Protein 3B81 (pdb70)

InterPro domains:
  IPR001647 DNA-binding HTH domain, TetR-type [PF00440] (22-60)
  IPR001647 DNA-binding HTH domain, TetR-type [PR00455] (15-28)
  IPR001647 DNA-binding HTH domain, TetR-type [PR00455] (36-59)
  IPR001647 DNA-binding HTH domain, TetR-type [PS50977] (9-69)
  IPR009057 Homedomain-like superfamily [SSF46689] (2-73)
  IPR049149 TetR/AcrR type transcriptional regulator-like, C-terminal domain [PF21303] (96-186)
  IPR050624 Nucleoid occlusion factor SlmA/HTH-type transcriptional regulator [PTHR43479] (10-195)

Secondary structure (DSSP, 8-state):
--HHHHHHHHHHHHHHHHHHH-STT--HHHHHHHHT--HHHHHTT-SSHHHHHHHHHHHHHHHHHHHHHHHPPTT--HHHHHHHHHT------HHHHHHHHH--HHHHHHHHHHHHHHHHHHHHTS---S-HHHHHHHHHHIIIIIT-HHHHT--TT--HHHHHHHHHHHHHHT--TTTT-

Radius of gyration: 19.2 Å; Cα contacts (8 Å, |Δi|>4): 160; chains: 1; bounding box: 48×46×44 Å

Structure (mmCIF, N/CA/C/O backbone):
data_3B81
#
_entry.id   3B81
#
_cell.length_a   89.967
_cell.length_b   89.967
_cell.length_c   70.274
_cell.angle_alpha   90.000
_cell.angle_beta   90.000
_cell.angle_gamma   90.000
#
_symmetry.space_group_name_H-M   'P 42 21 2'
#
loop_
_entity.id
_entity.type
_entity.pdbx_description
1 polymer 'Transcriptional regulator, AcrR family'
2 non-polymer 'SODIUM ION'
3 non-polymer 1,2-ETHANEDIOL
4 water water
#
loop_
_atom_site.group_PDB
_atom_site.id
_atom_site.type_symbol
_atom_site.label_atom_id
_atom_site.label_alt_id
_atom_site.label_comp_id
_atom_site.label_asym_id
_atom_site.label_entity_id
_atom_site.label_seq_id
_atom_site.pdbx_PDB_ins_code
_atom_site.Cartn_x
_atom_site.Cartn_y
_atom_site.Cartn_z
_atom_site.occupancy
_atom_site.B_iso_or_equiv
_atom_site.auth_seq_id
_atom_site.auth_comp_id
_atom_site.auth_asym_id
_atom_site.auth_atom_id
_atom_site.pdbx_PDB_model_num
ATOM 1 N N . ILE A 1 7 ? 17.530 15.339 4.391 1.00 94.23 6 ILE A N 1
ATOM 2 C CA . ILE A 1 7 ? 17.621 16.012 3.059 1.00 95.00 6 ILE A CA 1
ATOM 3 C C . ILE A 1 7 ? 16.281 16.719 2.810 1.00 93.81 6 ILE A C 1
ATOM 4 O O . ILE A 1 7 ? 16.233 17.938 2.620 1.00 94.31 6 ILE A O 1
ATOM 9 N N . ASN A 1 8 ? 15.215 15.922 2.784 1.00 92.28 7 ASN A N 1
ATOM 10 C CA . ASN A 1 8 ? 13.813 16.373 2.684 1.00 91.00 7 ASN A CA 1
ATOM 11 C C . ASN A 1 8 ? 13.097 16.053 4.042 1.00 88.79 7 ASN A C 1
ATOM 12 O O . ASN A 1 8 ? 12.235 16.814 4.502 1.00 88.13 7 ASN A O 1
ATOM 17 N N . PHE A 1 9 ? 13.443 14.890 4.622 1.00 85.87 8 PHE A N 1
ATOM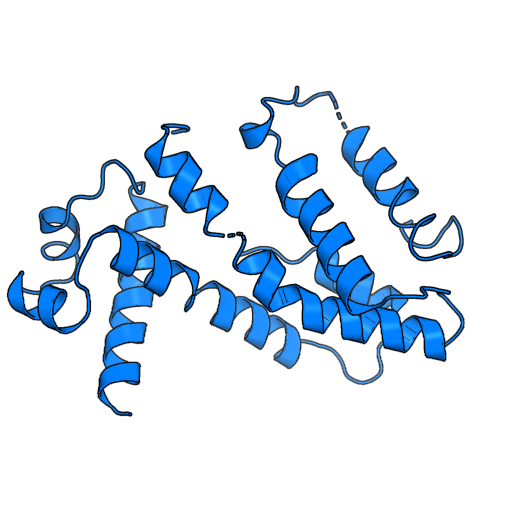 18 C CA . PHE A 1 9 ? 13.110 14.424 5.995 1.00 82.79 8 PHE A CA 1
ATOM 19 C C . PHE A 1 9 ? 13.439 15.490 7.078 1.00 80.96 8 PHE A C 1
ATOM 20 O O . PHE A 1 9 ? 12.716 15.605 8.070 1.00 80.61 8 PHE A O 1
ATOM 28 N N . ASN A 1 10 ? 14.545 16.222 6.885 1.00 78.60 9 ASN A N 1
ATOM 29 C CA . ASN A 1 10 ? 14.997 17.291 7.797 1.00 76.50 9 ASN A CA 1
ATOM 30 C C . ASN A 1 10 ? 14.041 18.489 7.868 1.00 73.32 9 ASN A C 1
ATOM 31 O O . ASN A 1 10 ? 13.818 19.017 8.949 1.00 73.05 9 ASN A O 1
ATOM 36 N N . ASN A 1 11 ? 13.498 18.906 6.720 1.00 70.13 10 ASN A N 1
ATOM 37 C CA . ASN A 1 11 ? 12.509 20.005 6.631 1.00 68.50 10 ASN A CA 1
ATOM 38 C C . ASN A 1 11 ? 11.243 19.708 7.455 1.00 66.83 10 ASN A C 1
ATOM 39 O O . ASN A 1 11 ? 10.710 20.593 8.129 1.00 66.53 10 ASN A O 1
ATOM 44 N N . LYS A 1 12 ? 10.763 18.461 7.350 1.00 65.15 11 LYS A N 1
ATOM 45 C CA . LYS A 1 12 ? 9.542 17.986 8.024 1.00 63.57 11 LYS A CA 1
ATOM 46 C C . LYS A 1 12 ? 9.736 17.844 9.534 1.00 62.43 11 LYS A C 1
ATOM 47 O O . LYS A 1 12 ? 8.891 18.293 10.310 1.00 61.38 11 LYS A O 1
ATOM 49 N N . ARG A 1 13 ? 10.856 17.218 9.914 1.00 61.30 12 ARG A N 1
ATOM 50 C CA . ARG A 1 13 ? 11.266 16.999 11.311 1.00 60.46 12 ARG A CA 1
ATOM 51 C C . ARG A 1 13 ? 11.404 18.295 12.103 1.00 59.58 12 ARG A C 1
ATOM 52 O O . ARG A 1 13 ? 10.981 18.350 13.256 1.00 60.44 12 ARG A O 1
ATOM 60 N N . THR A 1 14 ? 11.981 19.324 11.482 1.00 59.03 13 THR A N 1
ATOM 61 C CA . THR A 1 14 ? 12.142 20.638 12.130 1.00 58.86 13 THR A CA 1
ATOM 62 C C . THR A 1 14 ? 10.806 21.429 12.186 1.00 57.55 13 THR A C 1
ATOM 63 O O . THR A 1 14 ? 10.642 22.287 13.056 1.00 60.40 13 THR A O 1
ATOM 67 N N . GLU A 1 15 ? 9.882 21.173 11.254 1.00 55.99 14 GLU A N 1
ATOM 68 C CA . GLU A 1 15 ? 8.533 21.783 11.290 1.00 54.29 14 GLU A CA 1
ATOM 69 C C . GLU A 1 15 ? 7.788 21.266 12.537 1.00 51.81 14 GLU A C 1
ATOM 70 O O . GLU A 1 15 ? 7.107 22.048 13.224 1.00 50.63 14 GLU A O 1
ATOM 72 N N . LEU A 1 16 ? 7.939 19.958 12.809 1.00 48.20 15 LEU A N 1
ATOM 73 C CA . LEU A 1 16 ? 7.340 19.300 13.987 1.00 46.74 15 LEU A CA 1
ATOM 74 C C . LEU A 1 16 ? 8.024 19.731 15.272 1.00 44.11 15 LEU A C 1
ATOM 75 O O . LEU A 1 16 ? 7.333 20.009 16.257 1.00 43.69 15 LEU A O 1
ATOM 80 N N . ALA A 1 17 ? 9.363 19.757 15.256 1.00 42.04 16 ALA A N 1
ATOM 81 C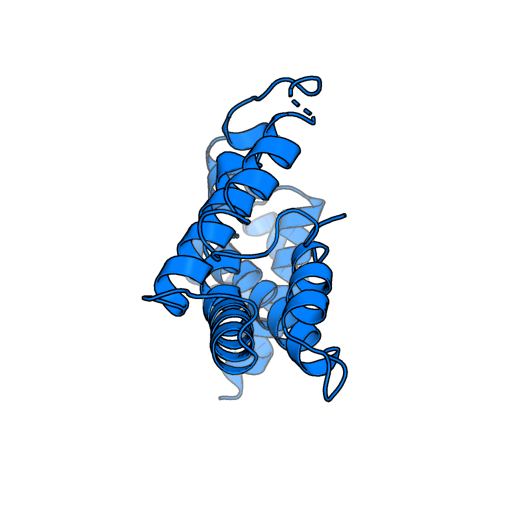 CA . ALA A 1 17 ? 10.178 20.222 16.408 1.00 43.14 16 ALA A CA 1
ATOM 82 C C . ALA A 1 17 ? 9.751 21.608 16.876 1.00 42.88 16 ALA A C 1
ATOM 83 O O . ALA A 1 17 ? 9.622 21.836 18.075 1.00 45.69 16 ALA A O 1
ATOM 85 N N . ASN A 1 18 ? 9.526 22.509 15.917 1.00 44.78 17 ASN A N 1
ATOM 86 C CA . ASN A 1 18 ? 9.002 23.870 16.158 1.00 47.25 17 ASN A CA 1
ATOM 87 C C . ASN A 1 18 ? 7.637 23.864 16.861 1.00 44.79 17 ASN A C 1
ATOM 88 O O . ASN A 1 18 ? 7.384 24.668 17.760 1.00 45.18 17 ASN A O 1
ATOM 93 N N . LYS A 1 19 ? 6.754 22.980 16.410 1.00 44.63 18 LYS A N 1
ATOM 94 C CA . LYS A 1 19 ? 5.429 22.834 17.013 1.00 43.08 18 LYS A CA 1
ATOM 95 C C . LYS A 1 19 ? 5.518 22.190 18.401 1.00 40.66 18 LYS A C 1
ATOM 96 O O . LYS A 1 19 ? 4.755 22.555 19.288 1.00 38.69 18 LYS A O 1
ATOM 102 N N . ILE A 1 20 ? 6.433 21.228 18.567 1.00 40.55 19 ILE A N 1
ATOM 103 C CA . ILE A 1 20 ? 6.681 20.555 19.868 1.00 39.89 19 ILE A CA 1
ATOM 104 C C . ILE A 1 20 ? 7.230 21.551 20.879 1.00 40.08 19 ILE A C 1
ATOM 105 O O . ILE A 1 20 ? 6.825 21.535 22.039 1.00 41.00 19 ILE A O 1
ATOM 110 N N . TRP A 1 21 ? 8.140 22.414 20.436 1.00 41.85 20 TRP A N 1
ATOM 111 C CA . TRP A 1 21 ? 8.653 23.493 21.282 1.00 45.56 20 TRP A CA 1
ATOM 112 C C . TRP A 1 21 ? 7.487 24.249 21.925 1.00 46.84 20 TRP A C 1
ATOM 113 O O . TRP A 1 21 ? 7.413 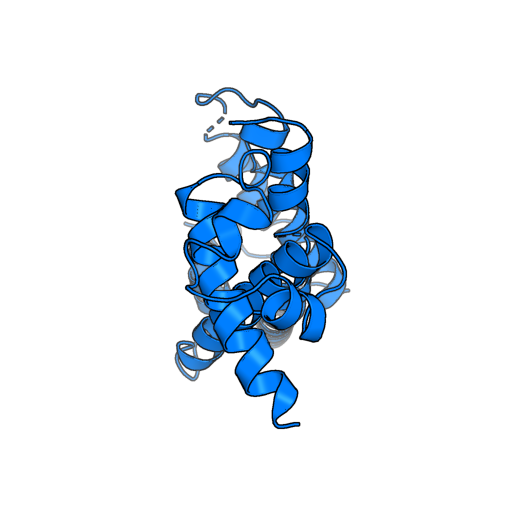24.334 23.152 1.00 46.16 20 TRP A O 1
ATOM 124 N N . ASP A 1 22 ? 6.569 24.742 21.086 1.00 48.04 21 ASP A N 1
ATOM 125 C CA . ASP A 1 22 ? 5.399 25.516 21.550 1.00 49.00 21 ASP A CA 1
ATOM 126 C C . ASP A 1 22 ? 4.564 24.721 22.557 1.00 50.00 21 ASP A C 1
ATOM 127 O O . ASP A 1 22 ? 4.101 25.284 23.542 1.00 51.18 21 ASP A O 1
ATOM 132 N N . ILE A 1 23 ? 4.420 23.413 22.321 1.00 50.84 22 ILE A N 1
ATOM 133 C CA . ILE A 1 23 ? 3.681 22.521 23.225 1.00 51.35 22 ILE A CA 1
ATOM 134 C C . ILE A 1 23 ? 4.408 22.377 24.574 1.00 51.32 22 ILE A C 1
ATOM 135 O O . ILE A 1 23 ? 3.764 22.434 25.608 1.00 51.80 22 ILE A O 1
ATOM 140 N N . PHE A 1 24 ? 5.724 22.176 24.558 1.00 51.73 23 PHE A N 1
ATOM 141 C CA . PHE A 1 24 ? 6.490 22.049 25.808 1.00 53.63 23 PHE A CA 1
ATOM 142 C C . PHE A 1 24 ? 6.525 23.352 26.640 1.00 56.65 23 PHE A C 1
ATOM 143 O O . PHE A 1 24 ? 6.456 23.297 27.875 1.00 57.28 23 PHE A O 1
ATOM 151 N N . ILE A 1 25 ? 6.643 24.498 25.965 1.00 59.07 24 ILE A N 1
ATOM 152 C CA . ILE A 1 25 ? 6.679 25.813 26.634 1.00 60.22 24 ILE A CA 1
ATOM 153 C C . ILE A 1 25 ? 5.314 26.138 27.225 1.00 61.32 24 ILE A C 1
ATOM 154 O O . ILE A 1 25 ? 5.212 26.403 28.428 1.00 62.00 24 ILE A O 1
ATOM 159 N N . ALA A 1 26 ? 4.286 26.090 26.379 1.00 62.43 25 ALA A N 1
ATOM 160 C CA . ALA A 1 26 ? 2.913 26.401 26.788 1.00 62.95 25 ALA A CA 1
ATOM 161 C C . ALA A 1 26 ? 2.324 25.470 27.854 1.00 63.53 25 ALA A C 1
ATOM 162 O O . ALA A 1 26 ? 1.515 25.922 28.661 1.00 65.70 25 ALA A O 1
ATOM 164 N N . ASN A 1 27 ? 2.760 24.210 27.880 1.00 64.24 26 ASN A N 1
ATOM 165 C CA . ASN A 1 27 ? 2.196 23.160 28.762 1.00 64.44 26 ASN A CA 1
ATOM 166 C C . ASN A 1 27 ? 3.148 22.582 29.836 1.00 62.93 26 ASN A C 1
ATOM 167 O O . ASN A 1 27 ? 2.681 21.889 30.748 1.00 61.53 26 ASN A O 1
ATOM 172 N N . GLY A 1 28 ? 4.458 22.849 29.727 1.00 61.73 27 GLY A N 1
ATOM 173 C CA . GLY A 1 28 ? 5.471 22.281 30.634 1.00 60.93 27 GLY A CA 1
ATOM 174 C C . GLY A 1 28 ? 5.972 20.949 30.103 1.00 60.79 27 GLY A C 1
ATOM 175 O O . GLY A 1 28 ? 5.204 20.194 29.521 1.00 61.52 27 GLY A O 1
ATOM 176 N N . TYR A 1 29 ? 7.254 20.651 30.312 1.00 60.90 28 TYR A N 1
ATOM 177 C CA . TYR A 1 29 ? 7.870 19.402 29.820 1.00 59.97 28 TYR A CA 1
ATOM 178 C C . TYR A 1 29 ? 7.380 18.143 30.548 1.00 62.23 28 TYR A C 1
ATOM 179 O O . TYR A 1 29 ? 6.948 17.188 29.893 1.00 63.27 28 TYR A O 1
ATOM 188 N N . GLU A 1 30 ? 7.453 18.158 31.882 1.00 63.30 29 GLU A N 1
ATOM 189 C CA . GLU A 1 30 ? 7.061 17.026 32.754 1.00 65.56 29 GLU A CA 1
ATOM 190 C C . GLU A 1 30 ? 5.670 16.483 32.437 1.00 64.21 29 GLU A C 1
ATOM 191 O O . GLU A 1 30 ? 5.499 15.288 32.209 1.00 63.03 29 GLU A O 1
ATOM 197 N N . ASN A 1 31 ? 4.699 17.395 32.419 1.00 65.35 30 ASN A N 1
ATOM 198 C CA . ASN A 1 31 ? 3.277 17.064 32.228 1.00 67.08 30 ASN A CA 1
ATOM 199 C C . ASN A 1 31 ? 2.826 16.815 30.784 1.00 64.98 30 ASN A C 1
ATOM 200 O O . ASN A 1 31 ? 1.674 16.399 30.571 1.00 65.60 30 ASN A O 1
ATOM 205 N N . THR A 1 32 ? 3.715 17.061 29.811 1.00 62.22 31 THR A N 1
ATOM 206 C CA . THR A 1 32 ? 3.423 16.812 28.402 1.00 59.62 31 THR A CA 1
ATOM 207 C C . THR A 1 32 ? 3.710 15.338 28.127 1.00 56.58 31 THR A C 1
ATOM 208 O O . THR A 1 32 ? 4.830 14.879 28.301 1.00 53.49 31 THR A O 1
ATOM 212 N N . THR A 1 33 ? 2.661 14.603 27.762 1.00 55.06 32 THR A N 1
ATOM 213 C CA . THR A 1 33 ? 2.745 13.185 27.426 1.00 54.09 32 THR A CA 1
ATOM 214 C C . THR A 1 33 ? 2.843 13.075 25.912 1.00 52.99 32 THR A C 1
ATOM 215 O O . THR A 1 33 ? 2.384 13.974 25.189 1.00 50.29 32 THR A O 1
ATOM 219 N N . LEU A 1 34 ? 3.409 11.971 25.429 1.00 53.06 33 LEU A N 1
ATOM 220 C CA . LEU A 1 34 ? 3.493 11.712 23.975 1.00 51.67 33 LEU A CA 1
ATOM 221 C C . LEU A 1 34 ? 2.059 11.694 23.352 1.00 49.14 33 LEU A C 1
ATOM 222 O O . LEU A 1 34 ? 1.876 12.183 22.237 1.00 46.33 33 LEU A O 1
ATOM 227 N N . ALA A 1 35 ? 1.049 11.222 24.103 1.00 47.10 34 ALA A N 1
ATOM 228 C CA . ALA A 1 35 ? -0.362 11.278 23.661 1.00 45.85 34 ALA A CA 1
ATOM 229 C C . ALA A 1 35 ? -0.897 12.719 23.524 1.00 46.06 34 ALA A C 1
ATOM 230 O O . ALA A 1 35 ? -1.654 13.018 22.594 1.00 46.67 34 ALA A O 1
ATOM 232 N N . PHE A 1 36 ? -0.527 13.598 24.461 1.00 44.49 35 PHE A N 1
ATOM 233 C CA . PHE A 1 36 ? -0.913 15.013 24.398 1.00 42.92 35 PHE A CA 1
ATOM 234 C C . PHE A 1 36 ? -0.312 15.679 23.149 1.00 40.25 35 PHE A C 1
ATOM 235 O O . PHE A 1 36 ? -1.006 16.420 22.443 1.00 37.56 35 PHE A O 1
ATOM 243 N N . ILE A 1 37 ? 0.977 15.408 22.911 1.00 39.16 36 ILE A N 1
ATOM 244 C CA . ILE A 1 37 ? 1.739 15.927 21.754 1.00 39.16 36 ILE A CA 1
ATOM 245 C C . ILE A 1 37 ? 1.082 15.571 20.409 1.00 38.28 36 ILE A C 1
ATOM 246 O O . ILE A 1 37 ? 0.797 16.457 19.592 1.00 38.22 36 ILE A O 1
ATOM 251 N N . ILE A 1 38 ? 0.801 14.286 20.214 1.00 37.84 37 ILE A N 1
ATOM 252 C CA . ILE A 1 38 ? 0.250 13.808 18.944 1.00 37.07 37 ILE A CA 1
ATOM 253 C C . ILE A 1 38 ? -1.197 14.312 18.703 1.00 40.16 37 ILE A C 1
ATOM 254 O O . ILE A 1 38 ? -1.583 14.574 17.553 1.00 41.67 37 ILE A O 1
ATOM 259 N N . ASN A 1 39 ? -1.983 14.405 19.782 1.00 41.16 38 ASN A N 1
ATOM 260 C CA A ASN A 1 39 ? -3.365 14.937 19.769 0.50 41.37 38 ASN A CA 1
ATOM 261 C CA B ASN A 1 39 ? -3.354 14.899 19.673 0.50 41.82 38 ASN A CA 1
ATOM 262 C C . ASN A 1 39 ? -3.360 16.413 19.401 1.00 41.44 38 ASN A C 1
ATOM 263 O O . ASN A 1 39 ? -4.179 16.882 18.615 1.00 42.39 38 ASN A O 1
ATOM 272 N N . LYS A 1 40 ? -2.434 17.153 20.006 1.00 42.21 39 LYS A N 1
ATOM 273 C CA . LYS A 1 40 ? -2.305 18.585 19.748 1.00 43.23 39 LYS A CA 1
ATOM 274 C C . LYS A 1 40 ? -1.787 18.817 18.316 1.00 42.08 39 LYS A C 1
ATOM 275 O O . LYS A 1 40 ? -2.266 19.716 17.624 1.00 42.21 39 LYS A O 1
ATOM 281 N N . LEU A 1 41 ? -0.829 17.994 17.879 1.00 40.23 40 LEU A N 1
ATOM 282 C CA . LEU A 1 41 ? -0.272 18.076 16.514 1.00 37.83 40 LEU A CA 1
ATOM 283 C C . LEU A 1 41 ? -1.199 17.560 15.406 1.00 36.98 40 LEU A C 1
ATOM 284 O O . LEU A 1 41 ? -1.012 17.908 14.242 1.00 37.82 40 LEU A O 1
ATOM 289 N N . GLY A 1 42 ? -2.189 16.749 15.766 1.00 34.04 41 GLY A N 1
ATOM 290 C CA . GLY A 1 42 ? -3.058 16.119 14.808 1.00 35.56 41 GLY A CA 1
ATOM 291 C C . GLY A 1 42 ? -2.402 14.955 14.071 1.00 35.05 41 GLY A C 1
ATOM 292 O O . GLY A 1 42 ? -2.803 14.647 12.956 1.00 35.04 41 GLY A O 1
ATOM 293 N N . ILE A 1 43 ? -1.412 14.305 14.694 1.00 34.46 42 ILE A N 1
ATOM 294 C CA . ILE A 1 43 ? -0.716 13.180 14.091 1.00 33.44 42 ILE A CA 1
ATOM 295 C C . ILE A 1 43 ? -0.874 11.897 14.926 1.00 33.08 42 ILE A C 1
ATOM 296 O O . ILE A 1 43 ? -1.295 11.933 16.084 1.00 32.59 42 ILE A O 1
ATOM 301 N N . SER A 1 44 ? -0.514 10.776 14.303 1.00 29.81 43 SER A N 1
ATOM 302 C CA . SER A 1 44 ? -0.536 9.468 14.948 1.00 28.59 43 SER A CA 1
ATOM 303 C C . SER A 1 44 ? 0.750 9.250 15.723 1.00 28.29 43 SER A C 1
ATOM 304 O O . SER A 1 44 ? 1.716 10.003 15.581 1.00 26.08 43 SER A O 1
ATOM 307 N N . LYS A 1 45 ? 0.747 8.190 16.524 1.00 31.95 44 LYS A N 1
ATOM 308 C CA . LYS A 1 45 ? 1.947 7.734 17.262 1.00 32.87 44 LYS A CA 1
ATOM 309 C C . LYS A 1 45 ? 3.074 7.383 16.246 1.00 30.18 44 LYS A C 1
ATOM 310 O O . LYS A 1 45 ? 4.227 7.773 16.422 1.00 31.30 44 LYS A O 1
ATOM 316 N N . GLY A 1 46 ? 2.700 6.659 15.186 1.00 29.12 45 GLY A N 1
ATOM 317 C CA . GLY A 1 46 ? 3.598 6.259 14.099 1.00 29.47 45 GLY A CA 1
ATOM 318 C C . GLY A 1 46 ? 4.261 7.422 13.400 1.00 30.55 45 GLY A C 1
ATOM 319 O O . GLY A 1 46 ? 5.468 7.377 13.140 1.00 28.83 45 GLY A O 1
ATOM 320 N N . ALA A 1 47 ? 3.474 8.470 13.123 1.00 33.15 46 ALA A N 1
ATOM 321 C CA . ALA A 1 47 ? 3.971 9.701 12.479 1.00 33.44 46 ALA A CA 1
ATOM 322 C C . ALA A 1 47 ? 5.029 10.364 13.336 1.00 34.42 46 ALA A C 1
ATOM 323 O O . ALA A 1 47 ? 6.031 10.842 12.809 1.00 36.17 46 ALA A O 1
ATOM 325 N N . LEU A 1 48 ? 4.821 10.367 14.655 1.00 35.42 47 LEU A N 1
ATOM 326 C CA . LEU A 1 48 ? 5.797 10.902 15.597 1.00 36.20 47 LEU A CA 1
ATOM 327 C C . LEU A 1 48 ? 7.045 9.996 15.666 1.00 37.25 47 LEU A C 1
ATOM 328 O O . LEU A 1 48 ? 8.156 10.494 15.511 1.00 36.41 47 LEU A O 1
ATOM 333 N N . TYR A 1 49 ? 6.851 8.682 15.868 1.00 40.84 48 TYR A N 1
ATOM 334 C CA . TYR A 1 49 ? 7.977 7.706 15.945 1.00 41.80 48 TYR A CA 1
ATOM 335 C C . TYR A 1 49 ? 8.829 7.571 14.685 1.00 44.60 48 TYR A C 1
ATOM 336 O O . TYR A 1 49 ? 9.900 6.975 14.746 1.00 46.38 48 TYR A O 1
ATOM 345 N N . HIS A 1 50 ? 8.339 8.098 13.562 1.00 46.50 49 HIS A N 1
ATOM 346 C CA . HIS A 1 50 ? 9.081 8.168 12.310 1.00 48.73 49 HIS A CA 1
ATOM 347 C C . HIS A 1 50 ? 10.236 9.174 12.419 1.00 49.06 49 HIS A C 1
ATOM 348 O O . HIS A 1 50 ? 11.290 8.974 11.798 1.00 50.29 49 HIS A O 1
ATOM 355 N N . TYR A 1 51 ? 10.042 10.238 13.204 1.00 47.16 50 TYR A N 1
ATOM 356 C CA . TYR A 1 51 ? 11.059 11.281 13.386 1.00 46.60 50 TYR A CA 1
ATOM 357 C C . TYR A 1 51 ? 11.804 11.237 14.720 1.00 46.22 50 TYR A C 1
ATOM 358 O O . TYR A 1 51 ? 12.930 11.695 14.772 1.00 48.34 50 TYR A O 1
ATOM 367 N N . PHE A 1 52 ? 11.201 10.688 15.779 1.00 44.69 51 PHE A N 1
ATOM 368 C CA . PHE A 1 52 ? 11.795 10.705 17.131 1.00 43.71 51 PHE A CA 1
ATOM 369 C C . PHE A 1 52 ? 11.685 9.346 17.825 1.00 45.43 51 PHE A C 1
ATOM 370 O O . PHE A 1 52 ? 10.734 8.630 17.597 1.00 49.14 51 PHE A O 1
ATOM 378 N N . SER A 1 53 ? 12.664 8.982 18.651 1.00 46.79 52 SER A N 1
ATOM 379 C CA . SER A 1 53 ? 12.652 7.709 19.411 1.00 48.90 52 SER A CA 1
ATOM 380 C C . SER A 1 53 ? 12.102 7.868 20.829 1.00 48.05 52 SER A C 1
ATOM 381 O O . SER A 1 53 ? 11.697 6.872 21.463 1.00 47.99 52 SER A O 1
ATOM 384 N N . SER A 1 54 ? 12.093 9.106 21.332 1.00 46.78 53 SER A N 1
ATOM 385 C CA . SER A 1 54 ? 11.645 9.385 22.683 1.00 46.47 53 SER A CA 1
ATOM 386 C C . SER A 1 54 ? 11.196 10.818 22.893 1.00 44.24 53 SER A C 1
ATOM 387 O O . SER A 1 54 ? 11.393 11.685 22.037 1.00 42.15 53 SER A O 1
ATOM 390 N N . LYS A 1 55 ? 10.624 11.038 24.078 1.00 43.12 54 LYS A N 1
ATOM 391 C CA . LYS A 1 55 ? 10.217 12.351 24.542 1.00 44.41 54 LYS A CA 1
ATOM 392 C C . LYS A 1 55 ? 11.452 13.273 24.679 1.00 44.03 54 LYS A C 1
ATOM 393 O O . LYS A 1 55 ? 11.362 14.469 24.371 1.00 41.51 54 LYS A O 1
ATOM 399 N N . GLU A 1 56 ? 12.586 12.700 25.108 1.00 45.44 55 GLU A N 1
ATOM 400 C CA . GLU A 1 56 ? 13.843 13.436 25.251 1.00 46.36 55 GLU A CA 1
ATOM 401 C C . GLU A 1 56 ? 14.334 13.961 23.907 1.00 43.86 55 GLU A C 1
ATOM 402 O O . GLU A 1 56 ? 14.754 15.114 23.807 1.00 43.27 55 GLU A O 1
ATOM 408 N N . GLU A 1 57 ? 14.309 13.102 22.894 1.00 43.04 56 GLU A N 1
ATOM 409 C CA . GLU A 1 57 ? 14.701 13.489 21.538 1.00 42.30 56 GLU A CA 1
ATOM 410 C C . GLU A 1 57 ? 13.784 14.596 20.996 1.00 41.12 56 GLU A C 1
ATOM 411 O O . GLU A 1 57 ? 14.270 15.532 20.370 1.00 40.54 56 GLU A O 1
ATOM 417 N N . CYS A 1 58 ? 12.475 14.498 21.257 1.00 41.49 57 CYS A N 1
ATOM 418 C CA . CYS A 1 58 ? 11.527 15.575 20.905 1.00 40.56 57 CYS A CA 1
ATOM 419 C C . CYS A 1 58 ? 11.968 16.884 21.547 1.00 40.17 57 CYS A C 1
ATOM 420 O O . CYS A 1 58 ? 12.024 17.882 20.847 1.00 41.74 57 CYS A O 1
ATOM 423 N N . ALA A 1 59 ? 12.308 16.857 22.847 1.00 39.79 58 ALA A N 1
ATOM 424 C CA . ALA A 1 59 ? 12.831 18.039 23.563 1.00 39.73 58 ALA A CA 1
ATOM 425 C C . ALA A 1 59 ? 14.132 18.580 22.942 1.00 39.91 58 ALA A C 1
ATOM 426 O O . ALA A 1 59 ? 14.241 19.763 22.690 1.00 41.24 58 ALA A O 1
ATOM 428 N N . ASP A 1 60 ? 15.100 17.710 22.677 1.00 42.24 59 ASP A N 1
ATOM 429 C CA . ASP A 1 60 ? 16.388 18.121 22.058 1.00 42.82 59 ASP A CA 1
ATOM 430 C C . ASP A 1 60 ? 16.208 18.747 20.676 1.00 43.06 59 ASP A C 1
ATOM 431 O O . ASP A 1 60 ? 16.891 19.728 20.344 1.00 43.03 59 ASP A O 1
ATOM 436 N N . ALA A 1 61 ? 15.312 18.167 19.878 1.00 40.13 60 ALA A N 1
ATOM 437 C CA . ALA A 1 61 ? 14.992 18.672 18.535 1.00 41.45 60 ALA A CA 1
ATOM 438 C C . ALA A 1 61 ? 14.296 20.028 18.608 1.00 42.22 60 ALA A C 1
ATOM 439 O O . ALA A 1 61 ? 14.621 20.932 17.828 1.00 42.74 60 ALA A O 1
ATOM 441 N N . ALA A 1 62 ? 13.336 20.154 19.533 1.00 40.88 61 ALA A N 1
ATOM 442 C CA . ALA A 1 62 ? 12.634 21.419 19.789 1.00 41.32 61 ALA A CA 1
ATOM 443 C C . ALA A 1 62 ? 13.626 22.529 20.191 1.00 43.04 61 ALA A C 1
ATOM 444 O O . ALA A 1 62 ? 13.536 23.660 19.697 1.00 42.88 61 ALA A O 1
ATOM 446 N N . ILE A 1 63 ? 14.554 22.181 21.097 1.00 44.14 62 ILE A N 1
ATOM 447 C CA . ILE A 1 63 ? 15.570 23.107 21.616 1.00 43.62 62 ILE A CA 1
ATOM 448 C C . ILE A 1 63 ? 16.571 23.466 20.517 1.00 45.61 62 ILE A C 1
ATOM 449 O O . ILE A 1 63 ? 16.796 24.641 20.298 1.00 43.90 62 ILE A O 1
ATOM 454 N N . GLU A 1 64 ? 17.147 22.466 19.839 1.00 49.79 63 GLU A N 1
ATOM 455 C CA . GLU A 1 64 ? 18.108 22.709 18.736 1.00 52.70 63 GLU A CA 1
ATOM 456 C C . GLU A 1 64 ? 17.549 23.688 17.690 1.00 52.61 63 GLU A C 1
ATOM 457 O O . GLU A 1 64 ? 18.210 24.677 17.360 1.00 53.78 63 GLU A O 1
ATOM 463 N N . ASN A 1 65 ? 16.343 23.396 17.198 1.00 52.88 64 ASN A N 1
ATOM 464 C CA A ASN A 1 65 ? 15.736 24.216 16.159 0.50 52.56 64 ASN A CA 1
ATOM 465 C CA B ASN A 1 65 ? 15.628 24.218 16.185 0.50 52.24 64 ASN A CA 1
ATOM 466 C C . ASN A 1 65 ? 15.392 25.643 16.654 1.00 52.62 64 ASN A C 1
ATOM 467 O O . ASN A 1 65 ? 15.579 26.604 15.901 1.00 52.12 64 ASN A O 1
ATOM 476 N N . ARG A 1 66 ? 14.940 25.777 17.902 1.00 52.31 65 ARG A N 1
ATOM 477 C CA . ARG A 1 66 ? 14.643 27.094 18.486 1.00 54.32 65 ARG A CA 1
ATOM 478 C C . ARG A 1 66 ? 15.914 27.940 18.622 1.00 54.36 65 ARG A C 1
ATOM 479 O O . ARG A 1 66 ? 15.921 29.114 18.246 1.00 55.30 65 ARG A O 1
ATOM 487 N N . VAL A 1 67 ? 16.961 27.344 19.198 1.00 53.56 66 VAL A N 1
ATOM 488 C CA . VAL A 1 67 ? 18.238 28.028 19.413 1.00 52.57 66 VAL A CA 1
ATOM 489 C C . VAL A 1 67 ? 18.959 28.270 18.071 1.00 53.14 66 VAL A C 1
ATOM 490 O O . VAL A 1 67 ? 19.518 29.354 17.877 1.00 51.46 66 VAL A O 1
ATOM 494 N N . ALA A 1 68 ? 18.946 27.281 17.167 1.00 52.99 67 ALA A N 1
ATOM 495 C CA . ALA A 1 68 ? 19.514 27.457 15.816 1.00 55.69 67 ALA A CA 1
ATOM 496 C C . ALA A 1 68 ? 18.842 28.639 15.095 1.00 57.54 67 ALA A C 1
ATOM 497 O O . ALA A 1 68 ? 19.523 29.418 14.418 1.00 58.63 67 ALA A O 1
ATOM 499 N N . PHE A 1 69 ? 17.527 28.789 15.283 1.00 58.64 68 PHE A N 1
ATOM 500 C CA . PHE A 1 69 ? 16.780 29.904 14.697 1.00 59.92 68 PHE A CA 1
ATOM 501 C C . PHE A 1 69 ? 17.153 31.240 15.342 1.00 58.85 68 PHE A C 1
ATOM 502 O O . PHE A 1 69 ? 17.564 32.161 14.643 1.00 56.59 68 PHE A O 1
ATOM 510 N N . PHE A 1 70 ? 16.988 31.314 16.663 1.00 58.98 69 PHE A N 1
ATOM 511 C CA . PHE A 1 70 ? 17.287 32.510 17.478 1.00 59.28 69 PHE A CA 1
ATOM 512 C C . PHE A 1 70 ? 18.710 33.042 17.197 1.00 59.23 69 PHE A C 1
ATOM 513 O O . PHE A 1 70 ? 18.870 34.244 16.974 1.00 58.08 69 PHE A O 1
ATOM 521 N N . SER A 1 71 ? 19.701 32.142 17.126 1.00 60.54 70 SER A N 1
ATOM 522 C CA . SER A 1 71 ? 21.104 32.520 16.855 1.00 62.31 70 SER A CA 1
ATOM 523 C C . SER A 1 71 ? 21.304 33.007 15.421 1.00 64.08 70 SER A C 1
ATOM 524 O O . SER A 1 71 ? 22.056 33.954 15.191 1.00 65.71 70 SER A O 1
ATOM 527 N N . ASN A 1 72 ? 20.635 32.372 14.466 1.00 66.77 71 ASN A N 1
ATOM 528 C CA . ASN A 1 72 ? 20.704 32.814 13.067 1.00 68.72 71 ASN A CA 1
ATOM 529 C C . ASN A 1 72 ? 20.019 34.191 12.864 1.00 69.17 71 ASN A C 1
ATOM 530 O O . ASN A 1 72 ? 20.501 34.989 12.058 1.00 69.95 71 ASN A O 1
ATOM 535 N N . GLU A 1 73 ? 18.920 34.464 13.587 1.00 69.79 72 GLU A N 1
ATOM 536 C CA . GLU A 1 73 ? 18.243 35.787 13.534 1.00 70.56 72 GLU A CA 1
ATOM 537 C C . GLU A 1 73 ? 19.054 36.902 14.226 1.00 70.68 72 GLU A C 1
ATOM 538 O O . GLU A 1 73 ? 18.818 38.078 13.965 1.00 70.29 72 GLU A O 1
ATOM 544 N N . VAL A 1 74 ? 19.972 36.536 15.124 1.00 71.13 73 VAL A N 1
ATOM 545 C CA . VAL A 1 74 ? 20.906 37.498 15.736 1.00 71.10 73 VAL A CA 1
ATOM 546 C C . VAL A 1 74 ? 21.962 37.909 14.685 1.00 72.91 73 VAL A C 1
ATOM 547 O O . VAL A 1 74 ? 22.252 39.102 14.544 1.00 73.26 73 VAL A O 1
ATOM 551 N N . LEU A 1 75 ? 22.512 36.925 13.960 1.00 75.13 74 LEU A N 1
ATOM 552 C CA . LEU A 1 75 ? 23.498 37.167 12.884 1.00 77.06 74 LEU A CA 1
ATOM 553 C C . LEU A 1 75 ? 22.933 37.996 11.713 1.00 79.52 74 LEU A C 1
ATOM 554 O O . LEU A 1 75 ? 23.651 38.855 11.178 1.00 80.41 74 LEU A O 1
ATOM 559 N N . LYS A 1 76 ? 21.680 37.730 11.309 1.00 81.24 75 LYS A N 1
ATOM 560 C CA . LYS A 1 76 ? 21.035 38.485 10.209 1.00 82.80 75 LYS A CA 1
ATOM 561 C C . LYS A 1 76 ? 20.664 39.922 10.643 1.00 84.73 75 LYS A C 1
ATOM 562 O O . LYS A 1 76 ? 20.769 40.843 9.834 1.00 85.24 75 LYS A O 1
ATOM 565 N N . GLU A 1 77 ? 20.244 40.101 11.903 1.00 86.89 76 GLU A N 1
ATOM 566 C CA . GLU A 1 77 ? 19.900 41.433 12.470 1.00 88.49 76 GLU A CA 1
ATOM 567 C C . GLU A 1 77 ? 21.128 42.324 12.809 1.00 87.77 76 GLU A C 1
ATOM 568 O O . GLU A 1 77 ? 20.973 43.538 13.018 1.00 87.91 76 GLU A O 1
ATOM 574 N N . SER A 1 78 ? 22.328 41.732 12.852 1.00 86.85 77 SER A N 1
ATOM 575 C CA . SER A 1 78 ? 23.582 42.453 13.161 1.00 86.39 77 SER A CA 1
ATOM 576 C C . SER A 1 78 ? 23.880 43.591 12.156 1.00 86.00 77 SER A C 1
ATOM 577 O O . SER A 1 78 ? 24.011 43.335 10.951 1.00 86.10 77 SER A O 1
ATOM 580 N N . GLU A 1 79 ? 23.949 44.833 12.659 1.00 84.80 78 GLU A N 1
ATOM 581 C CA . GLU A 1 79 ? 24.209 46.024 11.825 1.00 83.49 78 GLU A CA 1
ATOM 582 C C . GLU A 1 79 ? 25.662 46.024 11.339 1.00 82.11 78 GLU A C 1
ATOM 583 O O . GLU A 1 79 ? 26.582 45.831 12.135 1.00 81.23 78 GLU A O 1
ATOM 586 N N . GLU A 1 80 ? 25.846 46.256 10.038 1.00 81.12 79 GLU A N 1
ATOM 587 C CA . GLU A 1 80 ? 27.168 46.216 9.387 1.00 80.43 79 GLU A CA 1
ATOM 588 C C . GLU A 1 80 ? 28.100 47.325 9.909 1.00 77.39 79 GLU A C 1
ATOM 589 O O . GLU A 1 80 ? 27.720 48.501 9.935 1.00 77.24 79 GLU A O 1
ATOM 595 N N . GLY A 1 81 ? 29.303 46.937 10.335 1.00 73.49 80 GLY A N 1
ATOM 596 C CA . GLY A 1 81 ? 30.306 47.880 10.823 1.00 69.97 80 GLY A CA 1
ATOM 597 C C . GLY A 1 81 ? 30.212 48.354 12.264 1.00 66.37 80 GLY A C 1
ATOM 598 O O . GLY A 1 81 ? 30.942 49.288 12.626 1.00 66.50 80 GLY A O 1
ATOM 599 N N . LEU A 1 82 ? 29.323 47.759 13.078 1.00 61.96 81 LEU A N 1
ATOM 600 C CA . LEU A 1 82 ? 29.258 48.092 14.527 1.00 59.21 81 LEU A CA 1
ATOM 601 C C . LEU A 1 82 ? 30.527 47.653 15.207 1.00 53.77 81 LEU A C 1
ATOM 602 O O . LEU A 1 82 ? 31.036 46.567 14.900 1.00 53.05 81 LEU A O 1
ATOM 607 N N . ASN A 1 83 ? 31.017 48.468 16.141 1.00 48.72 82 ASN A N 1
ATOM 608 C CA . ASN A 1 83 ? 32.202 48.097 16.900 1.00 46.66 82 ASN A CA 1
ATOM 609 C C . ASN A 1 83 ? 31.855 46.973 17.892 1.00 46.02 82 ASN A C 1
ATOM 610 O O . ASN A 1 83 ? 30.675 46.730 18.181 1.00 46.43 82 ASN A O 1
ATOM 615 N N . SER A 1 84 ? 32.887 46.313 18.413 1.00 44.44 83 SER A N 1
ATOM 616 C CA . SER A 1 84 ? 32.724 45.159 19.293 1.00 43.27 83 SER A CA 1
ATOM 617 C C . SER A 1 84 ? 31.974 45.456 20.579 1.00 42.83 83 SER A C 1
ATOM 618 O O . SER A 1 84 ? 31.213 44.611 21.031 1.00 40.44 83 SER A O 1
ATOM 621 N N . ILE A 1 85 ? 32.194 46.647 21.149 1.00 44.48 84 ILE A N 1
ATOM 622 C CA . ILE A 1 85 ? 31.533 47.074 22.401 1.00 46.86 84 ILE A CA 1
ATOM 623 C C . ILE A 1 85 ? 30.026 47.177 22.200 1.00 45.93 84 ILE A C 1
ATOM 624 O O . ILE A 1 85 ? 29.257 46.645 23.017 1.00 43.99 84 ILE A O 1
ATOM 629 N N . GLU A 1 86 ? 29.612 47.807 21.107 1.00 46.71 85 GLU A N 1
ATOM 630 C CA . GLU A 1 86 ? 28.182 47.907 20.811 1.00 49.24 85 GLU A CA 1
ATOM 631 C C . GLU A 1 86 ? 27.579 46.552 20.446 1.00 46.64 85 GLU A C 1
ATOM 632 O O . GLU A 1 86 ? 26.450 46.270 20.865 1.00 45.72 85 GLU A O 1
ATOM 638 N N . ARG A 1 87 ? 28.325 45.707 19.722 1.00 44.86 86 ARG A N 1
ATOM 639 C CA . ARG A 1 87 ? 27.821 44.354 19.386 1.00 43.29 86 ARG A CA 1
ATOM 640 C C . ARG A 1 87 ? 27.626 43.519 20.650 1.00 43.97 86 ARG A C 1
ATOM 641 O O . ARG A 1 87 ? 26.640 42.800 20.759 1.00 43.94 86 ARG A O 1
ATOM 649 N N . LEU A 1 88 ? 28.553 43.639 21.600 1.00 45.09 87 LEU A N 1
ATOM 650 C CA . LEU A 1 88 ? 28.467 42.916 22.872 1.00 47.89 87 LEU A CA 1
ATOM 651 C C . LEU A 1 88 ? 27.262 43.360 23.701 1.00 51.16 87 LEU A C 1
ATOM 652 O O . LEU A 1 88 ? 26.517 42.516 24.202 1.00 52.23 87 LEU A O 1
ATOM 657 N N . LYS A 1 89 ? 27.113 44.677 23.875 1.00 53.79 88 LYS A N 1
ATOM 658 C CA . LYS A 1 89 ? 25.956 45.252 24.587 1.00 54.99 88 LYS A CA 1
ATOM 659 C C . LYS A 1 89 ? 24.623 44.773 23.996 1.00 54.24 88 LYS A C 1
ATOM 660 O O . LYS A 1 89 ? 23.773 44.302 24.741 1.00 53.78 88 LYS A O 1
ATOM 666 N N . LYS A 1 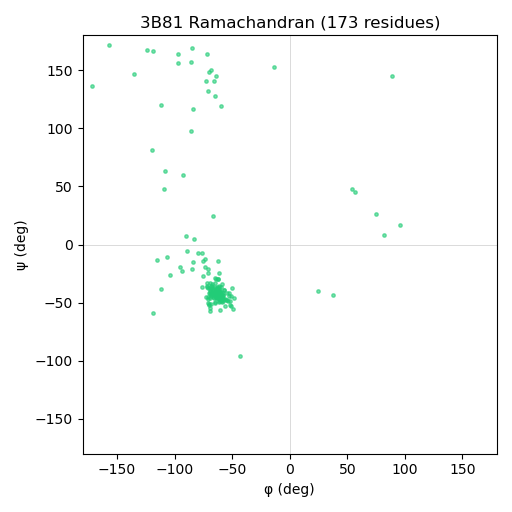90 ? 24.499 44.862 22.667 1.00 53.63 89 LYS A N 1
ATOM 667 C CA . LYS A 1 90 ? 23.325 44.412 21.909 1.00 54.78 89 LYS A CA 1
ATOM 668 C C . LYS A 1 90 ? 22.990 42.921 22.113 1.00 56.12 89 LYS A C 1
ATOM 669 O O . LYS A 1 90 ? 21.838 42.573 22.370 1.00 58.29 89 LYS A O 1
ATOM 675 N N . ILE A 1 91 ? 23.997 42.055 22.001 1.00 56.63 90 ILE A N 1
ATOM 676 C CA . ILE A 1 91 ? 23.805 40.598 22.129 1.00 54.67 90 ILE A CA 1
ATOM 677 C C . ILE A 1 91 ? 23.513 40.167 23.577 1.00 54.67 90 ILE A C 1
ATOM 678 O O . ILE A 1 91 ? 22.781 39.206 23.773 1.00 54.27 90 ILE A O 1
ATOM 683 N N . LEU A 1 92 ? 24.080 40.863 24.566 1.00 54.91 91 LEU A N 1
ATOM 684 C CA . LEU A 1 92 ? 23.794 40.581 25.981 1.00 58.89 91 LEU A CA 1
ATOM 685 C C . LEU A 1 92 ? 22.300 40.792 26.318 1.00 62.28 91 LEU A C 1
ATOM 686 O O . LEU A 1 92 ? 21.740 40.021 27.102 1.00 64.24 91 LEU A O 1
ATOM 691 N N . LEU A 1 93 ? 21.665 41.795 25.699 1.00 65.51 92 LEU A N 1
ATOM 692 C CA . LEU A 1 93 ? 20.223 42.054 25.887 1.00 67.60 92 LEU A CA 1
ATOM 693 C C . LEU A 1 93 ? 19.281 41.091 25.133 1.00 69.55 92 LEU A C 1
ATOM 694 O O . LEU A 1 93 ? 18.072 41.145 25.356 1.00 70.33 92 LEU A O 1
ATOM 699 N N . ALA A 1 94 ? 19.812 40.218 24.268 1.00 72.55 93 ALA A N 1
ATOM 700 C CA . ALA A 1 94 ? 18.993 39.239 23.532 1.00 74.81 93 ALA A CA 1
ATOM 701 C C . ALA A 1 94 ? 18.400 38.155 24.464 1.00 78.36 93 ALA A C 1
ATOM 702 O O . ALA A 1 94 ? 18.982 37.825 25.517 1.00 78.21 93 ALA A O 1
ATOM 704 N N . GLY A 1 95 ? 17.229 37.640 24.067 1.00 81.77 94 GLY A N 1
ATOM 705 C CA . GLY A 1 95 ? 16.487 36.604 24.816 1.00 84.12 94 GLY A CA 1
ATOM 706 C C . GLY A 1 95 ? 15.289 36.065 24.027 1.00 86.25 94 GLY A C 1
ATOM 707 O O . GLY A 1 95 ? 14.554 36.856 23.409 1.00 85.25 94 GLY A O 1
ATOM 708 N N . ILE A 1 96 ? 15.107 34.731 24.053 1.00 88.76 95 ILE A N 1
ATOM 709 C CA . ILE A 1 96 ? 14.023 33.994 23.317 1.00 89.26 95 ILE A CA 1
ATOM 710 C C . ILE A 1 96 ? 12.608 34.623 23.366 1.00 90.41 95 ILE A C 1
ATOM 711 O O . ILE A 1 96 ? 11.964 34.839 22.330 1.00 90.33 95 ILE A O 1
ATOM 716 N N . ILE A 1 108 ? 6.544 25.229 36.730 1.00 98.15 107 ILE A N 1
ATOM 717 C CA . ILE A 1 108 ? 7.001 24.452 37.883 1.00 97.93 107 ILE A CA 1
ATOM 718 C C . ILE A 1 108 ? 8.516 24.158 37.769 1.00 97.68 107 ILE A C 1
ATOM 719 O O . ILE A 1 108 ? 9.076 24.123 36.657 1.00 97.46 107 ILE A O 1
ATOM 724 N N . ASN A 1 109 ? 9.164 23.982 38.928 1.00 96.41 108 ASN A N 1
ATOM 725 C CA . ASN A 1 109 ? 10.582 23.596 39.024 1.00 94.38 108 ASN A CA 1
ATOM 726 C C . ASN A 1 109 ? 10.672 22.144 39.506 1.00 90.86 108 ASN A C 1
ATOM 727 O O . ASN A 1 109 ? 11.172 21.852 40.599 1.00 90.75 108 ASN A O 1
ATOM 732 N N . SER A 1 110 ? 10.135 21.248 38.675 1.00 86.69 109 SER A N 1
ATOM 733 C CA . SER A 1 110 ? 10.218 19.806 38.900 1.00 82.98 109 SER A CA 1
ATOM 734 C C . SER A 1 110 ? 11.557 19.338 38.285 1.00 81.00 109 SER A C 1
ATOM 735 O O . SER A 1 110 ? 12.081 20.035 37.405 1.00 78.70 109 SER A O 1
ATOM 738 N N . PRO A 1 111 ? 12.117 18.179 38.739 1.00 79.74 110 PRO A N 1
ATOM 739 C CA . PRO A 1 111 ? 13.366 17.604 38.188 1.00 78.28 110 PRO A CA 1
ATOM 740 C C . PRO A 1 111 ? 13.464 17.497 36.647 1.00 75.68 110 PRO A C 1
ATOM 741 O O . PRO A 1 111 ? 14.502 17.873 36.078 1.00 76.80 110 PRO A O 1
ATOM 745 N N . SER A 1 112 ? 12.403 17.010 35.998 1.00 71.70 111 SER A N 1
ATOM 746 C CA . SER A 1 112 ? 12.360 16.917 34.527 1.00 70.10 111 SER A CA 1
ATOM 747 C C . SER A 1 112 ? 12.300 18.313 33.884 1.00 67.06 111 SER A C 1
ATOM 748 O O . SER A 1 112 ? 13.048 18.575 32.950 1.00 67.52 111 SER A O 1
ATOM 751 N N . ASN A 1 113 ? 11.463 19.217 34.402 1.00 64.32 112 ASN A N 1
ATOM 752 C CA . ASN A 1 113 ? 11.413 20.628 33.905 1.00 62.01 112 ASN A CA 1
ATOM 753 C C . ASN A 1 113 ? 12.741 21.364 34.043 1.00 58.68 112 ASN A C 1
ATOM 754 O O . ASN A 1 113 ? 13.090 22.181 33.171 1.00 55.19 112 ASN A O 1
ATOM 759 N N . LYS A 1 114 ? 13.464 21.076 35.129 1.00 56.20 113 LYS A N 1
ATOM 760 C CA . LYS A 1 114 ? 14.809 21.592 35.295 1.00 56.77 113 LYS A CA 1
ATOM 761 C C . LYS A 1 114 ? 15.749 21.003 34.194 1.00 55.11 113 LYS A C 1
ATOM 762 O O . LYS A 1 114 ? 16.631 21.729 33.729 1.00 51.41 113 LYS A O 1
ATOM 768 N N . ILE A 1 115 ? 15.536 19.745 33.744 1.00 56.93 114 ILE A N 1
ATOM 769 C CA . ILE A 1 115 ? 16.354 19.175 32.630 1.00 57.90 114 ILE A CA 1
ATOM 770 C C . ILE A 1 115 ? 16.086 19.902 31.308 1.00 54.15 114 ILE A C 1
ATOM 771 O O . ILE A 1 115 ? 17.034 20.185 30.574 1.00 57.21 114 ILE A O 1
ATOM 776 N N . PHE A 1 116 ? 14.822 20.192 31.015 1.00 49.38 115 PHE A N 1
ATOM 777 C CA . PHE A 1 116 ? 14.471 20.934 29.805 1.00 46.89 115 PHE A CA 1
ATOM 778 C C . PHE A 1 116 ? 15.179 22.312 29.812 1.00 45.52 115 PHE A C 1
ATOM 779 O O . PHE A 1 116 ? 15.806 22.700 28.830 1.00 41.06 115 PHE A O 1
ATOM 787 N N . HIS A 1 117 ? 15.112 23.002 30.948 1.00 45.33 116 HIS A N 1
ATOM 788 C CA . HIS A 1 117 ? 15.785 24.292 31.121 1.00 45.03 116 HIS A CA 1
ATOM 789 C C . HIS A 1 117 ? 17.296 24.158 30.982 1.00 43.00 116 HIS A C 1
ATOM 790 O O . HIS A 1 117 ? 17.922 24.956 30.286 1.00 42.12 116 HIS A O 1
ATOM 797 N N . GLN A 1 118 ? 17.874 23.123 31.590 1.00 43.59 117 GLN A N 1
ATOM 798 C CA . GLN A 1 118 ? 19.333 22.897 31.486 1.00 44.39 117 GLN A CA 1
ATOM 799 C C . GLN A 1 118 ? 19.777 22.655 30.043 1.00 43.33 117 GLN A C 1
ATOM 800 O O . GLN A 1 118 ? 20.792 23.214 29.596 1.00 43.41 117 GLN A O 1
ATOM 806 N N . LYS A 1 119 ? 19.044 21.783 29.349 1.00 39.58 118 LYS A N 1
ATOM 807 C CA . LYS A 1 119 ? 19.297 21.497 27.929 1.00 40.42 118 LYS A CA 1
ATOM 808 C C . LYS A 1 119 ? 19.304 22.763 27.087 1.00 36.61 118 LYS A C 1
ATOM 809 O O . LYS A 1 119 ? 20.131 22.902 26.188 1.00 40.77 118 LYS A O 1
ATOM 815 N N . LEU A 1 120 ? 18.356 23.656 27.377 1.00 38.56 119 LEU A N 1
ATOM 816 C CA . LEU A 1 120 ? 18.211 24.933 26.682 1.00 39.99 119 LEU A CA 1
ATOM 817 C C . LEU A 1 120 ? 19.409 25.844 26.969 1.00 40.43 119 LEU A C 1
ATOM 818 O O . LEU A 1 120 ? 19.900 26.473 26.053 1.00 40.50 119 LEU A O 1
ATOM 831 N N . VAL A 1 122 ? 22.422 24.924 27.855 1.00 43.26 121 VAL A N 1
ATOM 832 C CA . VAL A 1 122 ? 23.575 24.321 27.189 1.00 41.94 121 VAL A CA 1
ATOM 833 C C . VAL A 1 122 ? 23.575 24.591 25.680 1.00 44.78 121 VAL A C 1
ATOM 834 O O . VAL A 1 122 ? 24.643 24.882 25.111 1.00 47.02 121 VAL A O 1
ATOM 838 N N . ALA A 1 123 ? 22.395 24.535 25.053 1.00 44.04 122 ALA A N 1
ATOM 839 C CA . ALA A 1 123 ? 22.281 24.793 23.604 1.00 43.63 122 ALA A CA 1
ATOM 840 C C . ALA A 1 123 ? 22.535 26.260 23.298 1.00 42.07 122 ALA A C 1
ATOM 841 O O . ALA A 1 123 ? 23.184 26.547 22.317 1.00 44.80 122 ALA A O 1
ATOM 843 N N . ILE A 1 124 ? 21.991 27.168 24.110 1.00 43.39 123 ILE A N 1
ATOM 844 C CA . ILE A 1 124 ? 22.242 28.605 23.939 1.00 44.78 123 ILE A CA 1
ATOM 845 C C . ILE A 1 124 ? 23.753 28.899 24.025 1.00 43.67 123 ILE A C 1
ATOM 846 O O . ILE A 1 124 ? 24.292 29.589 23.179 1.00 44.80 123 ILE A O 1
ATOM 851 N N . ILE A 1 125 ? 24.418 28.323 25.021 1.00 44.63 124 ILE A N 1
ATOM 852 C CA . ILE A 1 125 ? 25.862 28.500 25.214 1.00 44.54 124 ILE A CA 1
ATOM 853 C C . ILE A 1 125 ? 26.629 2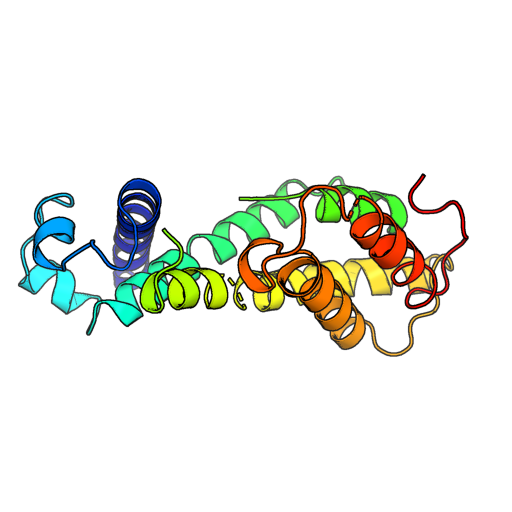8.020 23.982 1.00 47.15 124 ILE A C 1
ATOM 854 O O . ILE A 1 125 ? 27.448 28.767 23.438 1.00 45.87 124 ILE A O 1
ATOM 859 N N . LYS A 1 126 ? 26.311 26.815 23.517 1.00 48.42 125 LYS A N 1
ATOM 860 C CA . LYS A 1 126 ? 27.033 26.221 22.384 1.00 50.38 125 LYS A CA 1
ATOM 861 C C . LYS A 1 126 ? 26.781 26.959 21.061 1.00 49.00 125 LYS A C 1
ATOM 862 O O . LYS A 1 126 ? 27.715 27.128 20.281 1.00 49.43 125 LYS A O 1
ATOM 868 N N . TYR A 1 127 ? 25.553 27.428 20.832 1.00 48.38 126 TYR A N 1
ATOM 869 C CA . TYR A 1 127 ? 25.243 28.199 19.610 1.00 47.97 126 TYR A CA 1
ATOM 870 C C . TYR A 1 127 ? 25.744 29.646 19.650 1.00 46.37 126 TYR A C 1
ATOM 871 O O . TYR A 1 127 ? 26.173 30.167 18.614 1.00 44.32 126 TYR A O 1
ATOM 880 N N . PHE A 1 128 ? 25.691 30.300 20.813 1.00 45.85 127 PHE A N 1
ATOM 881 C CA . PHE A 1 128 ? 26.139 31.705 20.898 1.00 45.70 127 PHE A CA 1
ATOM 882 C C . PHE A 1 128 ? 27.635 31.927 21.120 1.00 43.73 127 PHE A C 1
ATOM 883 O O . PHE A 1 128 ? 28.143 33.001 20.777 1.00 41.91 127 PHE A O 1
ATOM 891 N N . ALA A 1 129 ? 28.338 30.917 21.632 1.00 42.98 128 ALA A N 1
ATOM 892 C CA . ALA A 1 129 ? 29.786 31.030 21.906 1.00 43.31 128 ALA A CA 1
ATOM 893 C C . ALA A 1 129 ? 30.624 31.537 20.709 1.00 41.64 128 ALA A C 1
ATOM 894 O O . ALA A 1 129 ? 31.449 32.424 20.919 1.00 43.62 128 ALA A O 1
ATOM 896 N N . PRO A 1 130 ? 30.439 30.964 19.490 1.00 38.02 129 PRO A N 1
ATOM 897 C CA . PRO A 1 130 ? 31.157 31.484 18.310 1.00 40.58 129 PRO A CA 1
ATOM 898 C C . PRO A 1 130 ? 30.833 32.933 17.935 1.00 42.48 129 PRO A C 1
ATOM 899 O O . PRO A 1 130 ? 31.689 33.621 17.367 1.00 43.50 129 PRO A O 1
ATOM 903 N N . ILE A 1 131 ? 29.610 33.376 18.232 1.00 42.21 130 ILE A N 1
ATOM 904 C CA . ILE A 1 131 ? 29.198 34.748 17.947 1.00 42.05 130 ILE A CA 1
ATOM 905 C C . ILE A 1 131 ? 29.956 35.677 18.939 1.00 40.48 130 ILE A C 1
ATOM 906 O O . ILE 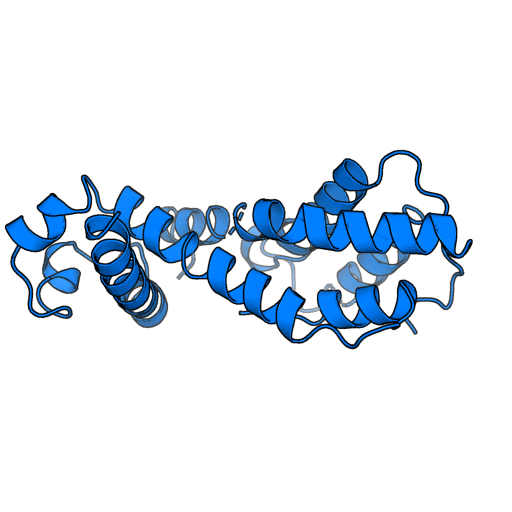A 1 131 ? 30.595 36.642 18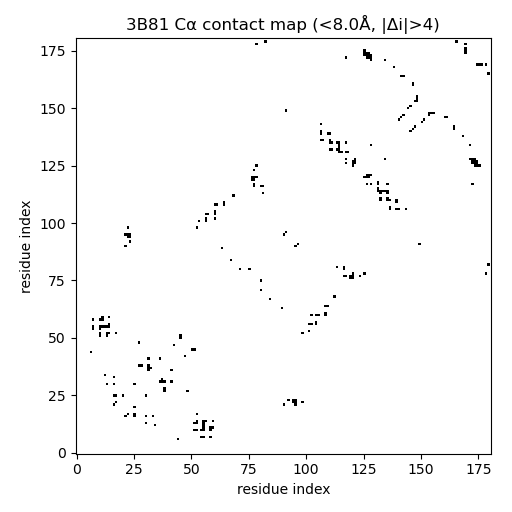.530 1.00 39.12 130 ILE A O 1
ATOM 911 N N . TYR A 1 132 ? 29.896 35.354 20.227 1.00 39.55 131 TYR A N 1
ATOM 912 C CA . TYR A 1 132 ? 30.636 36.099 21.242 1.00 39.45 131 TYR A CA 1
ATOM 913 C C . TYR A 1 132 ? 32.150 36.024 21.017 1.00 39.60 131 TYR A C 1
ATOM 914 O O . TYR A 1 132 ? 32.837 37.012 21.237 1.00 39.65 131 TYR A O 1
ATOM 923 N N . ALA A 1 133 ? 32.658 34.859 20.596 1.00 38.17 132 ALA A N 1
ATOM 924 C CA . ALA A 1 133 ? 34.094 34.691 20.277 1.00 37.29 132 ALA A CA 1
ATOM 925 C C . ALA A 1 133 ? 34.503 35.658 19.158 1.00 37.06 132 ALA A C 1
ATOM 926 O O . ALA A 1 133 ? 35.550 36.305 19.230 1.00 36.43 132 ALA A O 1
ATOM 928 N N . ASP A 1 134 ? 33.636 35.789 18.163 1.00 37.48 133 ASP A N 1
ATOM 929 C CA . ASP A 1 134 ? 33.873 36.701 17.051 1.00 37.37 133 ASP A CA 1
ATOM 930 C C . ASP A 1 134 ? 33.909 38.164 17.524 1.00 37.97 133 ASP A C 1
ATOM 931 O O . ASP A 1 134 ? 34.780 38.943 17.110 1.00 38.10 133 ASP A O 1
ATOM 936 N N . ILE A 1 135 ? 32.951 38.521 18.368 1.00 36.63 134 ILE A N 1
ATOM 937 C CA . ILE A 1 135 ? 32.884 39.857 18.979 1.00 38.14 134 ILE A CA 1
ATOM 938 C C . ILE A 1 135 ? 34.162 40.121 19.802 1.00 37.93 134 ILE A C 1
ATOM 939 O O . ILE A 1 135 ? 34.757 41.189 19.680 1.00 37.70 134 ILE A O 1
ATOM 944 N N . ILE A 1 136 ? 34.575 39.147 20.622 1.00 37.32 135 ILE A N 1
ATOM 945 C CA . ILE A 1 136 ? 35.797 39.263 21.428 1.00 37.14 135 ILE A CA 1
ATOM 946 C C . ILE A 1 136 ? 37.033 39.457 20.535 1.00 38.37 135 ILE A C 1
ATOM 947 O O . ILE A 1 136 ? 37.846 40.373 20.777 1.00 38.01 135 ILE A O 1
ATOM 952 N N . SER A 1 137 ? 37.139 38.640 19.485 1.00 36.51 136 SER A N 1
ATOM 953 C CA . SER A 1 137 ? 38.235 38.777 18.529 1.00 36.15 136 SER A CA 1
ATOM 954 C C . SER A 1 137 ? 38.247 40.128 17.841 1.00 37.28 136 SER A C 1
ATOM 955 O O . SER A 1 137 ? 39.331 40.687 17.607 1.00 39.66 136 SER A O 1
ATOM 958 N N . GLN A 1 138 ? 37.061 40.637 17.485 1.00 36.02 137 GLN A N 1
ATOM 959 C CA . GLN A 1 138 ? 36.951 41.972 16.897 1.00 34.46 137 GLN A CA 1
ATOM 960 C C . GLN A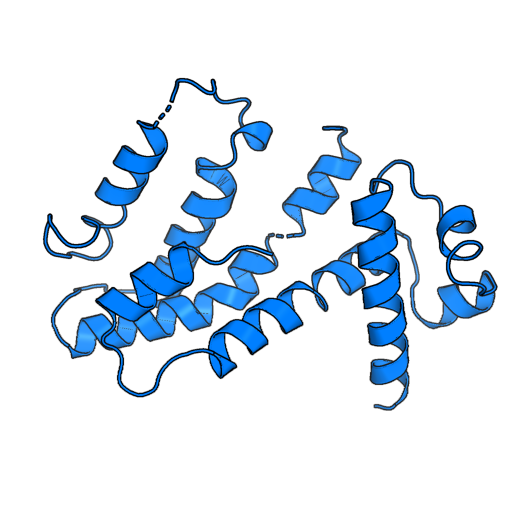 1 138 ? 37.505 43.049 17.867 1.00 34.05 137 GLN A C 1
ATOM 961 O O . GLN A 1 138 ? 38.231 43.948 17.456 1.00 35.94 137 GLN A O 1
ATOM 967 N N . GLY A 1 139 ? 37.120 42.956 19.128 1.00 32.89 138 GLY A N 1
ATOM 968 C CA . GLY A 1 139 ? 37.593 43.870 20.166 1.00 31.91 138 GLY A CA 1
ATOM 969 C C . GLY A 1 139 ? 39.073 43.801 20.459 1.00 33.61 138 GLY A C 1
ATOM 970 O O . GLY A 1 139 ? 39.663 44.823 20.794 1.00 34.10 138 GLY A O 1
ATOM 971 N N . ASN A 1 140 ? 39.660 42.599 20.400 1.00 34.63 139 ASN A N 1
ATOM 972 C CA . ASN A 1 140 ? 41.121 42.431 20.498 1.00 34.86 139 ASN A CA 1
ATOM 973 C C . ASN A 1 140 ? 41.781 43.182 19.353 1.00 33.64 139 ASN A C 1
ATOM 974 O O . ASN A 1 140 ? 42.781 43.835 19.558 1.00 35.25 139 ASN A O 1
ATOM 979 N N . GLU A 1 141 ? 41.211 43.073 18.152 1.00 35.13 140 GLU A N 1
ATOM 980 C CA . GLU A 1 141 ? 41.736 43.766 16.976 1.00 35.02 140 GLU A CA 1
ATOM 981 C C . GLU A 1 141 ? 41.565 45.287 17.068 1.00 34.54 140 GLU A C 1
ATOM 982 O O . GLU A 1 141 ? 42.476 46.027 16.717 1.00 34.33 140 GLU A O 1
ATOM 988 N N . GLU A 1 142 ? 40.402 45.747 17.531 1.00 35.42 141 GLU A N 1
ATOM 989 C CA . GLU A 1 142 ? 40.147 47.195 17.749 1.00 34.81 141 GLU A CA 1
ATOM 990 C C . GLU A 1 142 ? 41.050 47.784 18.833 1.00 34.31 141 GLU A C 1
ATOM 991 O O . GLU A 1 142 ? 41.369 48.970 18.787 1.00 36.51 141 GLU A O 1
ATOM 997 N N . GLY A 1 143 ? 41.432 46.952 19.791 1.00 33.69 142 GLY A N 1
ATOM 998 C CA . GLY A 1 143 ? 42.279 47.335 20.918 1.00 34.70 142 GLY A CA 1
ATOM 999 C C . GLY A 1 143 ? 41.497 47.696 22.159 1.00 34.96 142 GLY A C 1
ATOM 1000 O O . GLY A 1 143 ? 42.062 48.305 23.057 1.00 35.27 142 GLY A O 1
ATOM 1001 N N . VAL A 1 144 ? 40.220 47.303 22.215 1.00 35.85 143 VAL A N 1
ATOM 1002 C CA . VAL A 1 144 ? 39.307 47.596 23.349 1.00 36.06 143 VAL A CA 1
ATOM 1003 C C . VAL A 1 144 ? 39.266 46.494 24.387 1.00 36.13 143 VAL A C 1
ATOM 1004 O O . VAL A 1 144 ? 38.883 46.752 25.543 1.00 36.61 143 VAL A O 1
ATOM 1008 N N . PHE A 1 145 ? 39.625 45.275 23.971 1.00 35.90 144 PHE A N 1
ATOM 1009 C CA . PHE A 1 145 ? 39.800 44.139 24.868 1.00 37.07 144 PHE A CA 1
ATOM 1010 C C . PHE A 1 145 ? 41.210 43.591 24.679 1.00 36.00 144 PHE A C 1
ATOM 1011 O O . PHE A 1 145 ? 41.910 43.965 23.732 1.00 34.72 144 PHE A O 1
ATOM 1019 N N . LYS A 1 146 ? 41.602 42.729 25.612 1.00 36.81 145 LYS A N 1
ATOM 1020 C CA A LYS A 1 146 ? 42.867 41.993 25.552 0.50 37.53 145 LYS A CA 1
ATOM 1021 C CA B LYS A 1 146 ? 42.851 41.974 25.523 0.50 37.46 145 LYS A CA 1
ATOM 1022 C C . LYS A 1 146 ? 42.620 40.607 26.161 1.00 36.19 145 LYS A C 1
ATOM 1023 O O . LYS A 1 146 ? 42.935 40.371 27.315 1.00 37.36 145 LYS A O 1
ATOM 1034 N N . VAL A 1 147 ? 42.018 39.710 25.365 1.00 38.39 146 VAL A N 1
ATOM 1035 C CA . VAL A 1 147 ? 41.643 38.334 25.792 1.00 36.86 146 VAL A CA 1
ATOM 1036 C C . VAL A 1 147 ? 42.484 37.265 25.086 1.00 36.44 146 VAL A C 1
ATOM 1037 O O . VAL A 1 147 ? 42.425 37.163 23.844 1.00 34.18 146 VAL A O 1
ATOM 1041 N N . LYS A 1 148 ? 43.223 36.451 25.860 1.00 37.11 147 LYS A N 1
ATOM 1042 C CA . LYS A 1 148 ? 44.102 35.393 25.266 1.00 40.44 147 LYS A CA 1
ATOM 1043 C C . LYS A 1 148 ? 43.366 34.267 24.553 1.00 37.63 147 LYS A C 1
ATOM 1044 O O . LYS A 1 148 ? 43.843 33.808 23.540 1.00 37.65 147 LYS A O 1
ATOM 1050 N N . TYR A 1 149 ? 42.229 33.830 25.112 1.00 39.41 148 TYR A N 1
ATOM 1051 C CA . TYR A 1 149 ? 41.425 32.686 24.616 1.00 39.11 148 TYR A CA 1
ATOM 1052 C C . TYR A 1 149 ? 39.994 33.103 24.230 1.00 38.57 148 TYR A C 1
ATOM 1053 O O . TYR A 1 149 ? 39.090 32.945 25.028 1.00 38.98 148 TYR A O 1
ATOM 1062 N N . PRO A 1 150 ? 39.782 33.663 23.014 1.00 40.01 149 PRO A N 1
ATOM 1063 C CA . PRO A 1 150 ? 38.420 34.207 22.672 1.00 38.98 149 PRO A CA 1
ATOM 1064 C C . PRO A 1 150 ? 37.185 33.263 22.798 1.00 40.35 149 PRO A C 1
ATOM 1065 O O . PRO A 1 150 ? 36.185 33.662 23.422 1.00 37.32 149 PRO A O 1
ATOM 1069 N N . LEU A 1 151 ? 37.268 32.041 22.255 1.00 39.88 150 LEU A N 1
ATOM 1070 C CA . LEU A 1 151 ? 36.144 31.081 22.327 1.00 39.20 150 LEU A CA 1
ATOM 1071 C C . LEU A 1 151 ? 35.920 30.581 23.770 1.00 40.34 150 LEU A C 1
ATOM 1072 O O . LEU A 1 151 ? 34.785 30.564 24.218 1.00 39.02 150 LEU A O 1
ATOM 1077 N N . GLU A 1 152 ? 36.986 30.202 24.482 1.00 38.23 151 GLU A N 1
ATOM 1078 C CA . GLU A 1 152 ? 36.833 29.763 25.876 1.00 40.17 151 GLU A CA 1
ATOM 1079 C C . GLU A 1 152 ? 36.253 30.868 26.736 1.00 40.26 151 GLU A C 1
ATOM 1080 O O . GLU A 1 152 ? 35.401 30.600 27.570 1.00 42.19 151 GLU A O 1
ATOM 1086 N N . THR A 1 153 ? 36.712 32.100 26.538 1.00 39.60 152 THR A N 1
ATOM 1087 C CA . THR A 1 153 ? 36.185 33.254 27.287 1.00 41.58 152 THR A CA 1
ATOM 1088 C C . THR A 1 153 ? 34.716 33.497 26.965 1.00 40.73 152 THR A C 1
ATOM 1089 O O . THR A 1 153 ? 33.949 33.756 27.877 1.00 39.25 152 THR A O 1
ATOM 1093 N N . ALA A 1 154 ? 34.338 33.401 25.687 1.00 40.57 153 ALA A N 1
ATOM 1094 C CA . ALA A 1 154 ? 32.924 33.474 25.269 1.00 41.86 153 ALA A CA 1
ATOM 1095 C C . ALA A 1 154 ? 32.049 32.444 26.020 1.00 39.65 153 ALA A C 1
ATOM 1096 O O . ALA A 1 154 ? 31.008 32.794 26.570 1.00 39.91 153 ALA A O 1
ATOM 1098 N N . GLU A 1 155 ? 32.520 31.198 26.080 1.00 38.42 154 GLU A N 1
ATOM 1099 C CA . GLU A 1 155 ? 31.819 30.101 26.780 1.00 38.18 154 GLU A CA 1
ATOM 1100 C C . GLU A 1 155 ? 31.745 30.375 28.278 1.00 38.59 154 GLU A C 1
ATOM 1101 O O . GLU A 1 155 ? 30.732 30.086 28.903 1.00 42.48 154 GLU A O 1
ATOM 1107 N N . ILE A 1 156 ? 32.812 30.945 28.836 1.00 37.76 155 ILE A N 1
ATOM 1108 C CA . ILE A 1 156 ? 32.886 31.344 30.271 1.00 37.81 155 ILE A CA 1
ATOM 1109 C C . ILE A 1 156 ? 31.824 32.401 30.601 1.00 38.61 155 ILE A C 1
ATOM 1110 O O . ILE A 1 156 ? 31.053 32.222 31.527 1.00 39.31 155 ILE A O 1
ATOM 1115 N N . ILE A 1 157 ? 31.746 33.448 29.789 1.00 39.54 156 ILE A N 1
ATOM 1116 C CA . ILE A 1 157 ? 30.761 34.518 29.962 1.00 40.31 156 ILE A CA 1
ATOM 1117 C C . ILE A 1 157 ? 29.316 33.999 29.896 1.00 42.10 156 ILE A C 1
ATOM 1118 O O . ILE A 1 157 ? 28.493 34.354 30.743 1.00 42.51 156 ILE A O 1
ATOM 1123 N N . LEU A 1 158 ? 29.027 33.188 28.870 1.00 42.02 157 LEU A N 1
ATOM 1124 C CA . LEU A 1 158 ? 27.703 32.574 28.664 1.00 41.24 157 LEU A CA 1
ATOM 1125 C C . LEU A 1 158 ? 27.319 31.626 29.799 1.00 42.06 157 LEU A C 1
ATOM 1126 O O . LEU A 1 158 ? 26.162 31.593 30.212 1.00 41.42 157 LEU A O 1
ATOM 1131 N N . THR A 1 159 ? 28.283 30.868 30.312 1.00 43.03 158 THR A N 1
ATOM 1132 C CA . THR A 1 159 ? 28.044 30.023 31.492 1.00 42.02 158 THR A CA 1
ATOM 1133 C C . THR A 1 159 ? 27.612 30.866 32.685 1.00 42.35 158 THR A C 1
ATOM 1134 O O . THR A 1 159 ? 26.689 30.493 33.402 1.00 41.17 158 THR A O 1
ATOM 1138 N N . LEU A 1 160 ? 28.278 31.999 32.906 1.00 41.70 159 LEU A N 1
ATOM 1139 C CA . LEU A 1 160 ? 27.899 32.895 34.002 1.00 42.80 159 LEU A CA 1
ATOM 1140 C C . LEU A 1 160 ? 26.524 33.523 33.773 1.00 40.98 159 LEU A C 1
ATOM 1141 O O . LEU A 1 160 ? 25.714 33.554 34.691 1.00 41.30 159 LEU A O 1
ATOM 1146 N N . SER A 1 161 ? 26.228 33.959 32.548 1.00 40.82 160 SER A N 1
ATOM 1147 C CA . SER A 1 161 ? 24.929 34.591 32.296 1.00 41.23 160 SER A CA 1
ATOM 1148 C C . SER A 1 161 ? 23.752 33.592 32.329 1.00 42.33 160 SER A C 1
ATOM 1149 O O . SER A 1 161 ? 22.644 33.984 32.632 1.00 43.69 160 SER A O 1
ATOM 1152 N N . HIS A 1 162 ? 24.013 32.311 32.067 1.00 43.20 161 HIS A N 1
ATOM 1153 C CA . HIS A 1 162 ? 22.975 31.267 32.017 1.00 44.44 161 HIS A CA 1
ATOM 1154 C C . HIS A 1 162 ? 22.903 30.280 33.163 1.00 45.03 161 HIS A C 1
ATOM 1155 O O . HIS A 1 162 ? 21.919 29.519 33.215 1.00 44.60 161 HIS A O 1
ATOM 1162 N N . PHE A 1 163 ? 23.915 30.273 34.045 1.00 40.93 162 PHE A N 1
ATOM 1163 C CA . PHE A 1 163 ? 23.910 29.448 35.242 1.00 40.98 162 PHE A CA 1
ATOM 1164 C C . PHE A 1 163 ? 23.974 30.345 36.463 1.00 41.90 162 PHE A C 1
ATOM 1165 O O . PHE A 1 163 ? 23.025 30.337 37.248 1.00 45.47 162 PHE A O 1
ATOM 1173 N N . TYR A 1 164 ? 25.021 31.174 36.589 1.00 39.31 163 TYR A N 1
ATOM 1174 C CA . TYR A 1 164 ? 25.176 32.046 37.760 1.00 37.27 163 TYR A CA 1
ATOM 1175 C C . TYR A 1 164 ? 24.027 33.061 37.927 1.00 36.92 163 TYR A C 1
ATOM 1176 O O . TYR A 1 164 ? 23.541 33.237 39.024 1.00 35.86 163 TYR A O 1
ATOM 1185 N N . LEU A 1 165 ? 23.579 33.691 36.849 1.00 36.08 164 LEU A N 1
ATOM 1186 C CA . LEU A 1 165 ? 22.474 34.659 36.912 1.00 39.00 164 LEU A CA 1
ATOM 1187 C C . LEU A 1 165 ? 21.040 34.038 36.884 1.00 42.75 164 LEU A C 1
ATOM 1188 O O . LEU A 1 165 ? 20.064 34.787 36.870 1.00 42.75 164 LEU A O 1
ATOM 1193 N N . ASP A 1 166 ? 20.926 32.698 36.897 1.00 42.83 165 ASP A N 1
ATOM 1194 C CA . ASP A 1 166 ? 19.654 31.989 36.904 1.00 43.35 165 ASP A CA 1
ATOM 1195 C C . ASP A 1 166 ? 19.165 31.851 38.353 1.00 45.01 165 ASP A C 1
ATOM 1196 O O . ASP A 1 166 ? 19.563 30.919 39.072 1.00 41.67 165 ASP A O 1
ATOM 1201 N N . GLU A 1 167 ? 18.262 32.754 38.762 1.00 47.73 166 GLU A N 1
ATOM 1202 C CA . GLU A 1 167 ? 17.745 32.723 40.136 1.00 50.07 166 GLU A CA 1
ATOM 1203 C C . GLU A 1 167 ? 16.938 31.499 40.500 1.00 51.14 166 GLU A C 1
ATOM 1204 O O . GLU A 1 167 ? 16.947 31.125 41.662 1.00 52.41 166 GLU A O 1
ATOM 1210 N N . ASP A 1 168 ? 16.276 30.878 39.525 1.00 50.97 167 ASP A N 1
ATOM 1211 C CA . ASP A 1 168 ? 15.555 29.620 39.751 1.00 54.72 167 ASP A CA 1
ATOM 1212 C C . ASP A 1 168 ? 16.506 28.433 39.952 1.00 53.66 167 ASP A C 1
ATOM 1213 O O . ASP A 1 168 ? 16.178 27.533 40.740 1.00 54.42 167 ASP A O 1
ATOM 1218 N N . LEU A 1 169 ? 17.652 28.410 39.246 1.00 50.35 168 LEU A N 1
ATOM 1219 C CA . LEU A 1 169 ? 18.641 27.334 39.437 1.00 47.64 168 LEU A CA 1
ATOM 1220 C C . LEU A 1 169 ? 19.131 27.335 40.896 1.00 47.53 168 LEU A C 1
ATOM 1221 O O . LEU A 1 169 ? 18.984 26.324 41.606 1.00 48.35 168 LEU A O 1
ATOM 1226 N N . PHE A 1 170 ? 19.646 28.481 41.343 1.00 45.07 169 PHE A N 1
ATOM 1227 C CA . PHE A 1 170 ? 20.203 28.627 42.694 1.00 46.31 169 PHE A CA 1
ATOM 1228 C C . PHE A 1 170 ? 19.246 29.044 43.809 1.00 47.90 169 PHE A C 1
ATOM 1229 O O . PHE A 1 170 ? 19.653 29.062 44.975 1.00 46.87 169 PHE A O 1
ATOM 1237 N N . LYS A 1 171 ? 17.994 29.351 43.463 1.00 48.55 170 LYS A N 1
ATOM 1238 C CA . LYS A 1 171 ? 16.998 29.858 44.409 1.00 49.97 170 LYS A CA 1
ATOM 1239 C C . LYS A 1 171 ? 17.536 31.135 45.075 1.00 50.56 170 LYS A C 1
ATOM 1240 O O . LYS A 1 171 ? 17.464 31.297 46.303 1.00 51.94 170 LYS A O 1
ATOM 1244 N N . TRP A 1 172 ? 18.113 32.020 44.250 1.00 50.43 171 TRP A N 1
ATOM 1245 C CA . TRP A 1 172 ? 18.664 33.283 44.731 1.00 50.61 171 TRP A CA 1
ATOM 1246 C C . TRP A 1 172 ? 17.502 34.184 45.152 1.00 52.19 171 TRP A C 1
ATOM 1247 O O . TRP A 1 172 ? 16.434 34.122 44.547 1.00 52.84 171 TRP A O 1
ATOM 1258 N N . LYS A 1 173 ? 17.725 35.027 46.155 1.00 53.77 172 LYS A N 1
ATOM 1259 C CA . LYS A 1 173 ? 16.702 35.983 46.608 1.00 56.58 172 LYS A CA 1
ATOM 1260 C C . LYS A 1 173 ? 16.572 37.097 45.562 1.00 57.90 172 LYS A C 1
ATOM 1261 O O . LYS A 1 173 ? 17.595 37.572 45.044 1.00 58.38 172 LYS A O 1
ATOM 1267 N N . LYS A 1 174 ? 15.331 37.532 45.306 1.00 58.14 173 LYS A N 1
ATOM 1268 C CA A LYS A 1 174 ? 15.006 38.599 44.329 0.50 58.03 173 LYS A CA 1
ATOM 1269 C CA B LYS A 1 174 ? 15.060 38.564 44.292 0.50 57.87 173 LYS A CA 1
ATOM 1270 C C . LYS A 1 174 ? 15.765 39.884 44.633 1.00 57.46 173 LYS A C 1
ATOM 1271 O O . LYS A 1 174 ? 16.184 40.594 43.722 1.00 57.34 173 LYS A O 1
ATOM 1282 N N . GLU A 1 175 ? 15.914 40.190 45.929 1.00 57.94 174 GLU A N 1
ATOM 1283 C CA . GLU A 1 175 ? 16.628 41.401 46.361 1.00 58.79 174 GLU A CA 1
ATOM 1284 C C . GLU A 1 175 ? 18.157 41.321 46.202 1.00 57.42 174 GLU A C 1
ATOM 1285 O O . GLU A 1 175 ? 18.825 42.349 46.350 1.00 56.65 174 GLU A O 1
ATOM 1291 N N . ASP A 1 176 ? 18.701 40.123 45.942 1.00 55.67 175 ASP A N 1
ATOM 1292 C CA . ASP A 1 176 ? 20.144 39.929 45.696 1.00 53.91 175 ASP A CA 1
ATOM 1293 C C . ASP A 1 176 ? 20.532 39.994 44.212 1.00 52.08 175 ASP A C 1
ATOM 1294 O O . ASP A 1 176 ? 21.711 40.115 43.910 1.00 50.11 175 ASP A O 1
ATOM 1307 N N . SER A 1 178 ? 20.285 42.309 41.891 1.00 50.69 177 SER A N 1
ATOM 1308 C CA . SER A 1 178 ? 20.930 43.560 41.509 1.00 49.56 177 SER A CA 1
ATOM 1309 C C . SER A 1 178 ? 22.444 43.478 41.744 1.00 47.46 177 SER A C 1
ATOM 1310 O O . SER A 1 178 ? 23.219 43.915 40.887 1.00 48.40 177 SER A O 1
ATOM 1313 N N . LEU A 1 179 ? 22.856 42.915 42.885 1.00 45.29 178 LEU A N 1
ATOM 1314 C CA . LEU A 1 179 ? 24.286 42.731 43.198 1.00 45.42 178 LEU A CA 1
ATOM 1315 C C . LEU A 1 179 ? 24.975 41.697 42.266 1.00 44.10 178 LEU A C 1
ATOM 1316 O O . LEU A 1 179 ? 26.153 41.849 41.930 1.00 42.90 178 LEU A O 1
ATOM 1321 N N . LYS A 1 180 ? 24.231 40.672 41.863 1.00 42.62 179 LYS A N 1
ATOM 1322 C CA . LYS A 1 180 ? 24.738 39.637 40.968 1.00 44.67 179 LYS A CA 1
ATOM 1323 C C . LYS A 1 180 ? 24.998 40.173 39.570 1.00 45.87 179 LYS A C 1
ATOM 1324 O O . LYS A 1 180 ? 25.983 39.788 38.932 1.00 43.27 179 LYS A O 1
ATOM 1330 N N . LEU A 1 181 ? 24.119 41.063 39.109 1.00 47.21 180 LEU A N 1
ATOM 1331 C CA . LEU A 1 181 ? 24.278 41.718 37.809 1.00 48.13 180 LEU A CA 1
ATOM 1332 C C . LEU A 1 181 ? 25.477 42.655 37.843 1.00 45.37 180 LEU A C 1
ATOM 1333 O O . LEU A 1 181 ? 26.254 42.695 36.900 1.00 44.27 180 LEU A O 1
ATOM 1338 N N . THR A 1 182 ? 25.628 43.392 38.941 1.00 44.19 181 THR A N 1
ATOM 1339 C CA . THR A 1 182 ? 26.780 44.259 39.150 1.00 42.82 181 THR A CA 1
ATOM 1340 C C . THR A 1 182 ? 28.063 43.436 39.177 1.00 43.41 181 THR A C 1
ATOM 1341 O O . THR A 1 182 ? 29.019 43.799 38.503 1.00 41.83 181 THR A O 1
ATOM 1345 N N . ALA A 1 183 ? 28.069 42.341 39.952 1.00 41.78 182 ALA A N 1
ATOM 1346 C CA . ALA A 1 183 ? 29.234 41.437 40.055 1.00 40.61 182 ALA A CA 1
ATOM 1347 C C . ALA A 1 183 ? 29.549 40.782 38.708 1.00 39.63 182 ALA A C 1
ATOM 1348 O O . ALA A 1 183 ? 30.717 40.586 38.362 1.00 41.37 182 ALA A O 1
ATOM 1350 N N . PHE A 1 184 ? 28.509 40.424 37.960 1.00 40.42 183 PHE A N 1
ATOM 1351 C CA . PHE A 1 184 ? 28.676 39.885 36.595 1.00 39.34 183 PHE A CA 1
ATOM 1352 C C . PHE A 1 184 ? 29.386 40.915 35.666 1.00 41.04 183 PHE A C 1
ATOM 1353 O O . PHE A 1 184 ? 30.314 40.559 34.925 1.00 42.03 183 PHE A O 1
ATOM 1361 N N . LYS A 1 185 ? 28.936 42.168 35.697 1.00 41.87 184 LYS A N 1
ATOM 1362 C CA . LYS A 1 185 ? 29.536 43.243 34.870 1.00 44.15 184 LYS A CA 1
ATOM 1363 C C . LYS A 1 185 ? 31.000 43.503 35.232 1.00 42.60 184 LYS A C 1
ATOM 1364 O O . LYS A 1 185 ? 31.842 43.695 34.354 1.00 41.31 184 LYS A O 1
ATOM 1370 N N . GLU A 1 186 ? 31.277 43.501 36.532 1.00 42.23 185 GLU A N 1
ATOM 1371 C CA . GLU A 1 186 ? 32.629 43.641 37.075 1.00 44.47 185 GLU A CA 1
ATOM 1372 C C . GLU A 1 186 ? 33.542 42.516 36.535 1.00 43.03 185 GLU A C 1
ATOM 1373 O O . GLU A 1 186 ? 34.665 42.775 36.076 1.00 41.06 185 GLU A O 1
ATOM 1379 N N . THR A 1 187 ? 33.033 41.289 36.585 1.00 40.25 186 THR A N 1
ATOM 1380 C CA . THR A 1 187 ? 33.748 40.102 36.105 1.00 40.61 186 THR A CA 1
ATOM 1381 C C . THR A 1 187 ? 34.007 40.230 34.614 1.00 39.25 186 THR A C 1
ATOM 1382 O O . THR A 1 187 ? 35.111 40.016 34.182 1.00 37.25 186 THR A O 1
ATOM 1386 N N . LEU A 1 188 ? 32.991 40.648 33.865 1.00 40.51 187 LEU A N 1
ATOM 1387 C CA A LEU A 1 188 ? 33.102 40.838 32.412 0.50 39.46 187 LEU A CA 1
ATOM 1388 C CA B LEU A 1 188 ? 33.134 40.847 32.415 0.50 40.18 187 LEU A CA 1
ATOM 1389 C C . LEU A 1 188 ? 34.244 41.834 32.110 1.00 39.80 187 LEU A C 1
ATOM 1390 O O . LEU A 1 188 ? 35.092 41.578 31.255 1.00 40.29 187 LEU A O 1
ATOM 1399 N N . ILE A 1 189 ? 34.269 42.941 32.839 1.00 41.59 188 ILE A N 1
ATOM 1400 C CA . ILE A 1 189 ? 35.313 43.972 32.684 1.00 42.39 188 ILE A CA 1
ATOM 1401 C C . ILE A 1 189 ? 36.714 43.398 32.922 1.00 42.04 188 ILE A C 1
ATOM 1402 O O . ILE A 1 189 ? 37.616 43.655 32.120 1.00 41.74 188 ILE A O 1
ATOM 1407 N N . LYS A 1 190 ? 36.878 42.603 33.983 1.00 41.15 189 LYS A N 1
ATOM 1408 C CA . LYS A 1 190 ? 38.180 41.998 34.303 1.00 40.52 189 LYS A CA 1
ATOM 1409 C C . LYS A 1 190 ? 38.636 40.990 33.268 1.00 38.76 189 LYS A C 1
ATOM 1410 O O . LYS A 1 190 ? 39.790 41.023 32.831 1.00 39.16 189 LYS A O 1
ATOM 1416 N N . ILE A 1 191 ? 37.719 40.111 32.870 1.00 38.77 190 ILE A N 1
ATOM 1417 C CA A ILE A 1 191 ? 37.954 39.031 31.903 0.50 40.71 190 ILE A CA 1
ATOM 1418 C CA B ILE A 1 191 ? 38.117 39.043 31.948 0.50 40.26 190 ILE A CA 1
ATOM 1419 C C . ILE A 1 191 ? 38.329 39.555 30.507 1.00 40.41 190 ILE A C 1
ATOM 1420 O O . ILE A 1 191 ? 39.172 38.983 29.800 1.00 41.42 190 ILE A O 1
ATOM 1429 N N . LEU A 1 192 ? 37.645 40.626 30.105 1.00 37.96 191 LEU A N 1
ATOM 1430 C CA . LEU A 1 192 ? 37.839 41.251 28.796 1.00 38.34 191 LEU A CA 1
ATOM 1431 C C . LEU A 1 192 ? 38.999 42.243 28.751 1.00 38.02 191 LEU A C 1
ATOM 1432 O O . LEU A 1 192 ? 39.457 42.613 27.665 1.00 38.44 191 LEU A O 1
ATOM 1437 N N . ASP A 1 193 ? 39.476 42.649 29.924 1.00 39.12 192 ASP A N 1
ATOM 1438 C CA . ASP A 1 193 ? 40.443 43.740 30.090 1.00 39.58 192 ASP A CA 1
ATOM 1439 C C . ASP A 1 193 ? 39.903 45.001 29.393 1.00 39.85 192 ASP A C 1
ATOM 1440 O O . ASP A 1 193 ? 40.598 45.668 28.643 1.00 39.46 192 ASP A O 1
ATOM 1445 N N . ALA A 1 194 ? 38.636 45.304 29.661 1.00 39.40 193 ALA A N 1
ATOM 1446 C CA . ALA A 1 194 ? 37.934 46.451 29.077 1.00 38.88 193 ALA A CA 1
ATOM 1447 C C . ALA A 1 194 ? 37.976 47.618 30.041 1.00 41.79 193 ALA A C 1
ATOM 1448 O O . ALA A 1 194 ? 38.285 47.449 31.218 1.00 43.02 193 ALA A O 1
ATOM 1450 N N . ASP A 1 195 ? 37.684 48.806 29.518 1.00 44.11 194 ASP A N 1
ATOM 1451 C CA . ASP A 1 195 ? 37.576 50.025 30.324 1.00 46.33 194 ASP A CA 1
ATOM 1452 C C . ASP A 1 195 ? 36.416 49.902 31.302 1.00 45.21 194 ASP A C 1
ATOM 1453 O O . ASP A 1 195 ? 35.392 49.305 30.986 1.00 42.06 194 ASP A O 1
ATOM 1458 N N . GLU A 1 196 ? 36.589 50.479 32.483 1.00 47.03 195 GLU A N 1
ATOM 1459 C CA . GLU A 1 196 ? 35.590 50.355 33.569 1.00 52.33 195 GLU A CA 1
ATOM 1460 C C . GLU A 1 196 ? 34.187 50.923 33.255 1.00 50.74 195 GLU A C 1
ATOM 1461 O O . GLU A 1 196 ? 33.215 50.411 33.767 1.00 51.54 195 GLU A O 1
ATOM 1467 N N . ASP A 1 197 ? 34.092 51.879 32.336 1.00 51.71 196 ASP A N 1
ATOM 1468 C CA . ASP A 1 197 ? 32.793 52.457 31.924 1.00 56.69 196 ASP A CA 1
ATOM 1469 C C . ASP A 1 197 ? 32.119 51.741 30.738 1.00 57.45 196 ASP A C 1
ATOM 1470 O O . ASP A 1 197 ? 31.088 52.203 30.262 1.00 57.69 196 ASP A O 1
ATOM 1475 N N . THR A 1 198 ? 32.670 50.610 30.297 1.00 59.39 197 THR A N 1
ATOM 1476 C CA . THR A 1 198 ? 32.160 49.880 29.127 1.00 61.84 197 THR A CA 1
ATOM 1477 C C . THR A 1 198 ? 30.656 49.543 29.160 1.00 65.75 197 THR A C 1
ATOM 1478 O O . THR A 1 198 ? 29.996 49.734 28.153 1.00 66.07 197 THR A O 1
ATOM 1482 N N . PHE A 1 199 ? 30.127 49.113 30.309 1.00 70.01 198 PHE A N 1
ATOM 1483 C CA . PHE A 1 199 ? 28.709 48.695 30.437 1.00 75.05 198 PHE A CA 1
ATOM 1484 C C . PHE A 1 199 ? 27.859 49.678 31.257 1.00 78.97 198 PHE A C 1
ATOM 1485 O O . PHE A 1 199 ? 27.093 49.270 32.140 1.00 81.54 198 PHE A O 1
ATOM 1493 N N . ASP A 1 200 ? 27.993 50.968 30.928 1.00 81.57 199 ASP A N 1
ATOM 1494 C CA . ASP A 1 200 ? 27.251 52.061 31.568 1.00 83.78 199 ASP A CA 1
ATOM 1495 C C . ASP A 1 200 ? 26.487 52.872 30.511 1.00 84.80 199 ASP A C 1
ATOM 1496 O O . ASP A 1 200 ? 27.045 53.761 29.852 1.00 85.52 199 ASP A O 1
#

Organism: Clostridium acetobutylicum (strain ATCC 824 / DSM 792 / JCM 1419 / IAM 19013 / LMG 5710 / NBRC 13948 / NRRL B-527 / VKM B-1787 / 2291 / W) (NCBI:txid272562)

Solvent-accessible surface area: 11024 Å² total

Nearest PDB structures (foldseek):
  3b81-assembly1_A-2  TM=1.006E+00  e=1.868E-24  Clostridium acetobutylicum ATCC 824
  4kwa-assembly1_B  TM=6.692E-01  e=3.401E-04  Saccharomonospora viridis DSM 43017
  3he0-assembly1_A  TM=5.848E-01  e=4.136E-04  Vibrio parahaemolyticus
  3ppb-assembly1_B  TM=6.152E-01  e=5.824E-04  Shewanella loihica PV-4
  6en8-assembly1_E  TM=6.317E-01  e=7.406E-03  Sulfolobus acidocaldarius DSM 639

CATH classification: 1.10.357.10

Sequence (181 aa):
INFNNKRTELANKIWDIFIANGYENTTLAFIINNKLGISKGALYHYFSSKEECADAAIENNRVAFFSNEVLKESEEGLNSIERLKKILLAGIINSPSNKIFHQKLVAIIKYFAPIYADIISQGNEEGVFKKVKYPLETAEIILTLSHFYLDEDLFKWKKKEDSLKLTAFKETLLIKIILDADEDTFD

B-factor: mean 52.92, std 15.2, range [23.9, 104.23]

Foldseek 3Di:
DVLVVVLLVLLQVLLCVCVVPNLVPCDLVNSCVVVVHDPVVVVVNDVDSVRSLLSNLLSQLVVQLVVLVVPDDPPDALLVNVLVVLPDDRPPDPVRVVSLVSVVSNLVSCLVVQLVSLVRCVVVVQFDAPDSSVVSSVLVCCVRQVVPCSNVVDDPVPVVSVVVSLVVVCVNRVGDPVSND